Protein AF-A0A835NMF2-F1 (afdb_monomer)

pLDDT: mean 78.18, std 17.93, range [26.67, 98.25]

Nearest PDB structures (foldseek):
  6bwc-assembly1_C  TM=9.063E-01  e=1.533E-04  Bacillus thuringiensis HD-771
  6bwc-assembly1_B  TM=8.934E-01  e=3.095E-04  Bacillus thuringiensis HD-771
  6bwc-assembly1_F  TM=9.283E-01  e=4.540E-04  Bacillus thuringiensis HD-771
  6bwc-assembly1_A  TM=9.061E-01  e=4.839E-04  Bacillus thuringiensis HD-771
  6bwc-assembly1_D  TM=8.728E-01  e=6.660E-04  Bacillus thuringiensis HD-771

InterPro domains:
  IPR002225 3-beta hydroxysteroid dehydrogenase/isomerase [PF01073] (2-85)
  IPR002225 3-beta hydroxysteroid dehydrogenase/isomerase [PF01073] (94-140)
  IPR036291 NAD(P)-binding domain superfamily [SSF51735] (3-176)
  IPR050425 NAD(P)-dependent dehydratase-like [PTHR10366] (3-86)

Radius of gyration: 18.44 Å; Cα contacts (8 Å, |Δi|>4): 191; chains: 1; bounding box: 40×39×51 Å

Mean predicted aligned error: 8.81 Å

Sequence (193 aa):
MSTDIRDYSAILAACEGADCVFHVASYGMSGTEQLHKKEIETVNINGTRFILNACKQQDIPRLVYTSSVNVVFGGLPIEDGDEESLPYFPIDKKIIERRLLSFKFADPTVKMNWIHVENFVQAHILAAEALTPEKNYIAVMNISVTHTFKIDKAKAQLGYRPLKYDFADSVDHYMKSRPQPSNYQLFLNLKWT

Secondary structure (DSSP, 8-state):
----TT-HHHHHHHHTT-S-EEE-----SSSGGGG-HHHHIIIIIIIHHHHHHHHHHTT---EEEB--GGGT--SS---S--TTTSPPPP--HHHHHH------SS-TT-------HHHHHHHHHHHHHHTSGGGT------B--SS-S-HHHHHHHH---PPP--HHHHHHHHHHHSPPPSS----------

Structure (mmCIF, N/CA/C/O backbone):
data_AF-A0A835NMF2-F1
#
_entry.id   AF-A0A835NMF2-F1
#
loop_
_atom_site.group_PDB
_atom_site.id
_atom_site.type_symbol
_atom_site.label_atom_id
_atom_site.label_alt_id
_atom_site.label_comp_id
_atom_site.label_asym_id
_atom_site.label_entity_id
_atom_site.label_seq_id
_atom_site.pdbx_PDB_ins_code
_atom_site.Cartn_x
_atom_site.Cartn_y
_atom_site.Cartn_z
_atom_site.occupancy
_atom_site.B_iso_or_equiv
_atom_site.auth_seq_id
_atom_site.auth_comp_id
_atom_site.auth_asym_id
_atom_site.auth_atom_id
_atom_site.pdbx_PDB_model_num
ATOM 1 N N . MET A 1 1 ? -18.981 5.776 -6.859 1.00 55.38 1 MET A N 1
ATOM 2 C CA . MET A 1 1 ? -18.678 7.214 -6.686 1.00 55.38 1 MET A CA 1
ATOM 3 C C . MET A 1 1 ? -17.174 7.376 -6.838 1.00 55.38 1 MET A C 1
ATOM 5 O O . MET A 1 1 ? -16.464 6.498 -6.370 1.00 55.38 1 MET A O 1
ATOM 9 N N . SER A 1 2 ? -16.695 8.405 -7.536 1.00 77.25 2 SER A N 1
ATOM 10 C CA . SER A 1 2 ? -15.260 8.703 -7.646 1.00 77.25 2 SER A CA 1
ATOM 11 C C . SER A 1 2 ? -14.965 9.913 -6.769 1.00 77.25 2 SER A C 1
ATOM 13 O O . SER A 1 2 ? -15.616 10.939 -6.946 1.00 77.25 2 SER A O 1
ATOM 15 N N . THR A 1 3 ? -14.009 9.789 -5.851 1.00 87.38 3 THR A N 1
ATOM 16 C CA . THR A 1 3 ? -13.661 10.821 -4.863 1.00 87.38 3 THR A CA 1
ATOM 17 C C . THR A 1 3 ? -12.180 11.170 -4.974 1.00 87.38 3 THR A C 1
ATOM 19 O O . THR A 1 3 ? -11.353 10.287 -5.197 1.00 87.38 3 THR A O 1
ATOM 22 N N . ASP A 1 4 ? -11.838 12.449 -4.818 1.00 94.38 4 ASP A N 1
ATOM 23 C CA . ASP A 1 4 ? -10.451 12.915 -4.758 1.00 94.38 4 ASP A CA 1
ATOM 24 C C . ASP A 1 4 ? -9.956 12.898 -3.307 1.00 94.38 4 ASP A C 1
ATOM 26 O O . ASP A 1 4 ? -10.585 13.473 -2.422 1.00 94.38 4 ASP A O 1
ATOM 30 N N . ILE A 1 5 ? -8.800 12.283 -3.058 1.00 96.06 5 ILE A N 1
ATOM 31 C CA . ILE A 1 5 ? -8.202 12.215 -1.718 1.00 96.06 5 ILE A CA 1
ATOM 32 C C . ILE A 1 5 ? -7.792 13.585 -1.159 1.00 96.06 5 ILE A C 1
ATOM 34 O O . ILE A 1 5 ? -7.511 13.723 0.028 1.00 96.06 5 ILE A O 1
ATOM 38 N N . ARG A 1 6 ? -7.758 14.617 -2.004 1.00 96.12 6 ARG A N 1
ATOM 39 C CA . ARG A 1 6 ? -7.482 16.004 -1.616 1.00 96.12 6 ARG A CA 1
ATOM 40 C C . ARG A 1 6 ? -8.722 16.738 -1.095 1.00 96.12 6 ARG A C 1
ATOM 42 O O . ARG A 1 6 ? -8.588 17.876 -0.652 1.00 96.12 6 ARG A O 1
ATOM 49 N N . ASP A 1 7 ? -9.896 16.113 -1.126 1.00 97.31 7 ASP A N 1
ATOM 50 C CA . ASP A 1 7 ? -11.130 16.641 -0.546 1.00 97.31 7 ASP A CA 1
ATOM 51 C C . ASP A 1 7 ? -11.423 15.951 0.793 1.00 97.31 7 ASP A C 1
ATOM 53 O O . ASP A 1 7 ? -11.900 14.817 0.847 1.00 97.31 7 ASP A O 1
ATOM 57 N N . TYR A 1 8 ? -11.143 16.649 1.896 1.00 97.19 8 TYR A N 1
ATOM 58 C CA . TYR A 1 8 ? -11.338 16.093 3.235 1.00 97.19 8 TYR A CA 1
ATOM 59 C C . TYR A 1 8 ? -12.804 15.765 3.547 1.00 97.19 8 TYR A C 1
ATOM 61 O O . TYR A 1 8 ? -13.075 14.758 4.197 1.00 97.19 8 TYR A O 1
ATOM 69 N N . SER A 1 9 ? -13.753 16.575 3.071 1.00 96.88 9 SER A N 1
ATOM 70 C CA . SER A 1 9 ? -15.181 16.344 3.313 1.00 96.88 9 SER A CA 1
ATOM 71 C C . SER A 1 9 ? -15.647 15.074 2.611 1.00 96.88 9 SER A C 1
ATOM 73 O O . SER A 1 9 ? -16.372 14.267 3.191 1.00 96.88 9 SER A O 1
ATOM 75 N N . ALA A 1 10 ? -15.186 14.866 1.378 1.00 96.06 10 ALA A N 1
ATOM 76 C CA . ALA A 1 10 ? -15.496 13.657 0.633 1.00 96.06 10 ALA A CA 1
ATOM 77 C C . ALA A 1 10 ? -14.808 12.414 1.228 1.00 96.06 10 ALA A C 1
ATOM 79 O O . ALA A 1 10 ? -15.397 11.334 1.215 1.00 96.06 10 ALA A O 1
ATOM 80 N N . ILE A 1 11 ? -13.606 12.561 1.800 1.00 96.75 11 ILE A N 1
ATOM 81 C CA . ILE A 1 11 ? -12.943 11.491 2.559 1.00 96.75 11 ILE A CA 1
ATOM 82 C C . ILE A 1 11 ? -13.717 11.131 3.828 1.00 96.75 11 ILE A C 1
ATOM 84 O O . ILE A 1 11 ? -13.953 9.951 4.062 1.00 96.75 11 ILE A O 1
ATOM 88 N N . LEU A 1 12 ? -14.171 12.112 4.612 1.00 96.94 12 LEU A N 1
ATOM 89 C CA . LEU A 1 12 ? -14.998 11.842 5.792 1.00 96.94 12 LEU A CA 1
ATOM 90 C C . LEU A 1 12 ? -16.277 11.082 5.425 1.00 96.94 12 LEU A C 1
ATOM 92 O O . LEU A 1 12 ? -16.609 10.104 6.087 1.00 96.94 12 LEU A O 1
ATOM 96 N N . ALA A 1 13 ? -16.961 11.490 4.355 1.00 96.12 13 ALA A N 1
ATOM 97 C CA . ALA A 1 13 ? -18.147 10.784 3.877 1.00 96.12 13 ALA A CA 1
ATOM 98 C C . ALA A 1 13 ? -17.825 9.354 3.405 1.00 96.12 13 ALA A C 1
ATOM 100 O O . ALA A 1 13 ? -18.592 8.432 3.655 1.00 96.12 13 ALA A O 1
ATOM 101 N N . ALA A 1 14 ? -16.680 9.147 2.746 1.00 95.12 14 ALA A N 1
ATOM 102 C CA . ALA A 1 14 ? -16.259 7.822 2.289 1.00 95.12 14 ALA A CA 1
ATOM 103 C C . ALA A 1 14 ? -15.836 6.882 3.434 1.00 95.12 14 ALA A C 1
ATOM 105 O O . ALA A 1 14 ? -15.902 5.666 3.271 1.00 95.12 14 ALA A O 1
ATOM 106 N N . CYS A 1 15 ? -15.385 7.433 4.562 1.00 96.44 15 CYS A N 1
ATOM 107 C CA . CYS A 1 15 ? -14.958 6.679 5.740 1.00 96.44 15 CYS A CA 1
ATOM 108 C C . CYS A 1 15 ? -16.099 6.385 6.732 1.00 96.44 15 CYS A C 1
ATOM 110 O O . CYS A 1 15 ? -15.911 5.579 7.642 1.00 96.44 15 CYS A O 1
ATOM 112 N N . GLU A 1 16 ? -17.274 7.000 6.566 1.00 95.69 16 GLU A N 1
ATOM 113 C CA . GLU A 1 16 ? -18.381 6.883 7.516 1.00 95.69 16 GLU A CA 1
ATOM 114 C C . GLU A 1 16 ? -18.796 5.419 7.749 1.00 95.69 16 GLU A C 1
ATOM 116 O O . GLU A 1 16 ? -19.125 4.683 6.819 1.00 95.69 16 GLU A O 1
ATOM 121 N N . GLY A 1 17 ? -18.776 4.996 9.018 1.00 96.50 17 GLY A N 1
ATOM 122 C CA . GLY A 1 17 ? -19.151 3.642 9.435 1.00 96.50 17 GLY A CA 1
ATOM 123 C C . GLY A 1 17 ? -18.123 2.550 9.118 1.00 96.50 17 GLY A C 1
ATOM 124 O O . GLY A 1 17 ? -18.401 1.380 9.378 1.00 96.50 17 GLY A O 1
ATOM 125 N N . ALA A 1 18 ? -16.953 2.896 8.573 1.00 97.06 18 ALA A N 1
ATOM 126 C CA . ALA A 1 18 ? -15.906 1.923 8.292 1.00 97.06 18 ALA A CA 1
ATOM 127 C C . ALA A 1 18 ? -15.224 1.428 9.580 1.00 97.06 18 ALA A C 1
ATOM 129 O O . ALA A 1 18 ? -14.934 2.188 10.499 1.00 97.06 18 ALA A O 1
ATOM 130 N N . ASP A 1 19 ? -14.901 0.139 9.616 1.00 96.00 19 ASP A N 1
ATOM 131 C CA . ASP A 1 19 ? -14.147 -0.527 10.684 1.00 96.00 19 ASP A CA 1
ATOM 132 C C . ASP A 1 19 ? -12.662 -0.738 10.319 1.00 96.00 19 ASP A C 1
ATOM 134 O O . ASP A 1 19 ? -11.840 -1.112 11.165 1.00 96.00 19 ASP A O 1
ATOM 138 N N . CYS A 1 20 ? -12.321 -0.535 9.045 1.00 95.94 20 CYS A N 1
ATOM 139 C CA . CYS A 1 20 ? -10.977 -0.572 8.491 1.00 95.94 20 CYS A CA 1
ATOM 140 C C . CYS A 1 20 ? -10.901 0.262 7.208 1.00 95.94 20 CYS A C 1
ATOM 142 O O . CYS A 1 20 ? -11.782 0.181 6.354 1.00 95.94 20 CYS A O 1
ATOM 144 N N . VAL A 1 21 ? -9.809 1.005 7.025 1.00 96.25 21 VAL A N 1
ATOM 145 C CA . VAL A 1 21 ? -9.517 1.729 5.779 1.00 96.25 21 VAL A CA 1
ATOM 146 C C . VAL A 1 21 ? -8.320 1.098 5.073 1.00 96.25 21 VAL A C 1
ATOM 148 O O . VAL A 1 21 ? -7.287 0.848 5.689 1.00 96.25 21 VAL A O 1
ATOM 151 N N . PHE A 1 22 ? -8.441 0.873 3.763 1.00 94.81 22 PHE A N 1
ATOM 152 C CA . PHE A 1 22 ? -7.338 0.468 2.889 1.00 94.81 22 PHE A CA 1
ATOM 153 C C . PHE A 1 22 ? -6.884 1.675 2.066 1.00 94.81 22 PHE A C 1
ATOM 155 O O . PHE A 1 22 ? -7.545 2.075 1.108 1.00 94.81 22 PHE A O 1
ATOM 162 N N . HIS A 1 23 ? -5.761 2.280 2.444 1.00 94.62 23 HIS A N 1
ATOM 163 C CA . HIS A 1 23 ? -5.214 3.457 1.776 1.00 94.62 23 HIS A CA 1
ATOM 164 C C . HIS A 1 23 ? -4.171 3.060 0.728 1.00 94.62 23 HIS A C 1
ATOM 166 O O . HIS A 1 23 ? -2.994 2.875 1.038 1.00 94.62 23 HIS A O 1
ATOM 172 N N . VAL A 1 24 ? -4.639 2.929 -0.517 1.00 92.62 24 VAL A N 1
ATOM 173 C CA . VAL A 1 24 ? -3.840 2.541 -1.699 1.00 92.62 24 VAL A CA 1
ATOM 174 C C . VAL A 1 24 ? -3.618 3.730 -2.655 1.00 92.62 24 VAL A C 1
ATOM 176 O O . VAL A 1 24 ? -2.853 3.646 -3.617 1.00 92.62 24 VAL A O 1
ATOM 179 N N . ALA A 1 25 ? -4.296 4.859 -2.420 1.00 92.75 25 ALA A N 1
ATOM 180 C CA . ALA A 1 25 ? -4.255 6.008 -3.318 1.00 92.75 25 ALA A CA 1
ATOM 181 C C . ALA A 1 25 ? -2.877 6.688 -3.295 1.00 92.75 25 ALA A C 1
ATOM 183 O O . ALA A 1 25 ? -2.361 7.053 -2.240 1.00 92.75 25 ALA A O 1
ATOM 184 N N . SER A 1 26 ? -2.294 6.887 -4.478 1.00 91.62 26 SER A N 1
ATOM 185 C CA . SER A 1 26 ? -0.991 7.530 -4.648 1.00 91.62 26 SER A CA 1
ATOM 186 C C . SER A 1 26 ? -0.861 8.190 -6.022 1.00 91.62 26 SER A C 1
ATOM 188 O O . SER A 1 26 ? -1.617 7.900 -6.950 1.00 91.62 26 SER A O 1
ATOM 190 N N . TYR A 1 27 ? 0.110 9.089 -6.155 1.00 91.31 27 TYR A N 1
ATOM 191 C CA . TYR A 1 27 ? 0.451 9.775 -7.396 1.00 91.31 27 TYR A CA 1
ATOM 192 C C . TYR A 1 27 ? 1.969 9.865 -7.592 1.00 91.31 27 TYR A C 1
ATOM 194 O O . TYR A 1 27 ? 2.728 9.901 -6.623 1.00 91.31 27 TYR A O 1
ATOM 202 N N . GLY A 1 28 ? 2.408 9.920 -8.853 1.00 86.00 28 GLY A N 1
ATOM 203 C CA . GLY A 1 28 ? 3.810 10.156 -9.214 1.00 86.00 28 GLY A CA 1
ATOM 204 C C . GLY A 1 28 ? 4.760 9.008 -8.881 1.00 86.00 28 GLY A C 1
ATOM 205 O O . GLY A 1 28 ? 5.925 9.245 -8.588 1.00 86.00 28 GLY A O 1
ATOM 206 N N . MET A 1 29 ? 4.276 7.763 -8.915 1.00 77.88 29 MET A N 1
ATOM 207 C CA . MET A 1 29 ? 5.086 6.576 -8.612 1.00 77.88 29 MET A CA 1
ATOM 208 C C . MET A 1 29 ? 6.019 6.151 -9.754 1.00 77.88 29 MET A C 1
ATOM 210 O O . MET A 1 29 ? 7.002 5.454 -9.512 1.00 77.88 29 MET A O 1
ATOM 214 N N . SER A 1 30 ? 5.707 6.543 -10.992 1.00 74.69 30 SER A N 1
ATOM 215 C CA . SER A 1 30 ? 6.482 6.210 -12.191 1.00 74.69 30 SER A CA 1
ATOM 216 C C . SER A 1 30 ? 6.252 7.233 -13.306 1.00 74.69 30 SER A C 1
ATOM 218 O O . SER A 1 30 ? 5.417 8.123 -13.150 1.00 74.69 30 SER A O 1
ATOM 220 N N . GLY A 1 31 ? 7.003 7.130 -14.408 1.00 74.94 31 GLY A N 1
ATOM 221 C CA . GLY A 1 31 ? 6.821 8.004 -15.570 1.00 74.94 31 GLY A CA 1
ATOM 222 C C . GLY A 1 31 ? 7.153 9.477 -15.306 1.00 74.94 31 GLY A C 1
ATOM 223 O O . GLY A 1 31 ? 7.916 9.803 -14.392 1.00 74.94 31 GLY A O 1
ATOM 224 N N . THR A 1 32 ? 6.591 10.359 -16.135 1.00 77.06 32 THR A N 1
ATOM 225 C CA . THR A 1 32 ? 6.772 11.821 -16.067 1.00 77.06 32 THR A CA 1
ATOM 226 C C . THR A 1 32 ? 6.121 12.446 -14.838 1.00 77.06 32 THR A C 1
ATOM 228 O O . THR A 1 32 ? 6.571 13.481 -14.357 1.00 77.06 32 THR A O 1
ATOM 231 N N . GLU A 1 33 ? 5.112 11.789 -14.275 1.00 83.25 33 GLU A N 1
ATOM 232 C CA . GLU A 1 33 ? 4.375 12.201 -13.084 1.00 83.25 33 GLU A CA 1
ATOM 233 C C . GLU A 1 33 ? 5.283 12.283 -11.848 1.00 83.25 33 GLU A C 1
ATOM 235 O O . GLU A 1 33 ? 5.004 13.055 -10.934 1.00 83.25 33 GLU A O 1
ATOM 240 N N . GLN A 1 34 ? 6.416 11.567 -11.835 1.00 77.94 34 GLN A N 1
ATOM 241 C CA . GLN A 1 34 ? 7.461 11.698 -10.806 1.00 77.94 34 GLN A CA 1
ATOM 242 C C . GLN A 1 34 ? 8.048 13.118 -10.711 1.00 77.94 34 GLN A C 1
ATOM 244 O O . GLN A 1 34 ? 8.624 13.491 -9.688 1.00 77.94 34 GLN A O 1
ATOM 249 N N . LEU A 1 35 ? 7.918 13.924 -11.769 1.00 81.12 35 LEU A N 1
ATOM 250 C CA . LEU A 1 35 ? 8.419 15.298 -11.818 1.00 81.12 35 LEU A CA 1
ATOM 251 C C . LEU A 1 35 ? 7.438 16.303 -11.189 1.00 81.12 35 LEU A C 1
ATOM 253 O O . LEU A 1 35 ? 7.822 17.430 -10.868 1.00 81.12 35 LEU A O 1
ATOM 257 N N . HIS A 1 36 ? 6.185 15.903 -10.967 1.00 87.44 36 HIS A N 1
ATOM 258 C CA . HIS A 1 36 ? 5.105 16.755 -10.470 1.00 87.44 36 HIS A CA 1
ATOM 259 C C . HIS A 1 36 ? 5.089 16.791 -8.936 1.00 87.44 36 HIS A C 1
ATOM 261 O O . HIS A 1 36 ? 4.206 16.252 -8.268 1.00 87.44 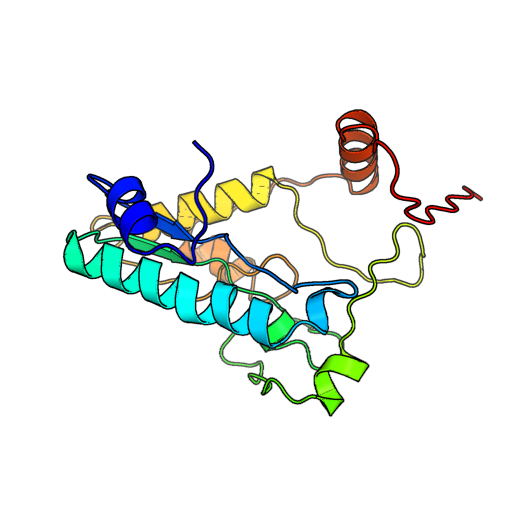36 HIS A O 1
ATOM 267 N N . LYS A 1 37 ? 6.115 17.422 -8.354 1.00 84.44 37 LYS A N 1
ATOM 268 C CA . LYS A 1 37 ? 6.333 17.450 -6.896 1.00 84.44 37 LYS A CA 1
ATOM 269 C C . LYS A 1 37 ? 5.128 17.948 -6.106 1.00 84.44 37 LYS A C 1
ATOM 271 O O . LYS A 1 37 ? 4.785 17.362 -5.087 1.00 84.44 37 LYS A O 1
ATOM 276 N N . LYS A 1 38 ? 4.493 19.021 -6.575 1.00 90.69 38 LYS A N 1
ATOM 277 C CA . LYS A 1 38 ? 3.362 19.633 -5.875 1.00 90.69 38 LYS A CA 1
ATOM 278 C C . LYS A 1 38 ? 2.184 18.664 -5.812 1.00 90.69 38 LYS A C 1
ATOM 280 O O . LYS A 1 38 ? 1.583 18.490 -4.758 1.00 90.69 38 LYS A O 1
ATOM 285 N N . GLU A 1 39 ? 1.882 18.005 -6.920 1.00 92.06 39 GLU A N 1
ATOM 286 C CA . GLU A 1 39 ? 0.821 17.014 -7.026 1.00 92.06 39 GLU A CA 1
ATOM 287 C C . GLU A 1 39 ? 1.125 15.812 -6.126 1.00 92.06 39 GLU A C 1
ATOM 289 O O . GLU A 1 39 ? 0.269 15.435 -5.328 1.00 92.06 39 GLU A O 1
ATOM 294 N N . ILE A 1 40 ? 2.359 15.294 -6.163 1.00 89.62 40 ILE A N 1
ATOM 295 C CA . ILE A 1 40 ? 2.837 14.227 -5.268 1.00 89.62 40 ILE A CA 1
ATOM 296 C C . ILE A 1 40 ? 2.624 14.608 -3.800 1.00 89.62 40 ILE A C 1
ATOM 298 O O . ILE A 1 40 ? 2.050 13.830 -3.046 1.00 89.62 40 ILE A O 1
ATOM 302 N N . GLU A 1 41 ? 3.040 15.804 -3.383 1.00 90.88 41 GLU A N 1
ATOM 303 C CA . GLU A 1 41 ? 2.859 16.269 -2.004 1.00 90.88 41 GLU A CA 1
ATOM 304 C C . GLU A 1 41 ? 1.372 16.411 -1.650 1.00 90.88 41 GLU A C 1
ATOM 306 O O . GLU A 1 41 ? 0.931 15.970 -0.586 1.00 90.88 41 GLU A O 1
ATOM 311 N N . THR A 1 42 ? 0.562 16.977 -2.548 1.00 96.12 42 THR A N 1
ATOM 312 C CA . THR A 1 42 ? -0.874 17.156 -2.289 1.00 96.12 42 THR A CA 1
ATOM 313 C C . THR A 1 42 ? -1.624 15.830 -2.176 1.00 96.12 42 THR A C 1
ATOM 315 O O . THR A 1 42 ? -2.497 15.706 -1.323 1.00 96.12 42 THR A O 1
ATOM 318 N N . VAL A 1 43 ? -1.278 14.825 -2.979 1.00 95.19 43 VAL A N 1
ATOM 319 C CA . VAL A 1 43 ? -1.943 13.518 -2.961 1.00 95.19 43 VAL A CA 1
ATOM 320 C C . VAL A 1 43 ? -1.365 12.639 -1.852 1.00 95.19 43 VAL A C 1
ATOM 322 O O . VAL A 1 43 ? -2.094 12.195 -0.969 1.00 95.19 43 VAL A O 1
ATOM 325 N N . ASN A 1 44 ? -0.050 12.426 -1.848 1.00 93.44 44 ASN A N 1
ATOM 326 C CA . ASN A 1 44 ? 0.577 11.395 -1.021 1.00 93.44 44 ASN A CA 1
ATOM 327 C C . ASN A 1 44 ? 0.856 11.869 0.410 1.00 93.44 44 ASN A C 1
ATOM 329 O O . ASN A 1 44 ? 0.892 11.041 1.315 1.00 93.44 44 ASN A O 1
ATOM 333 N N . ILE A 1 45 ? 1.054 13.173 0.647 1.00 91.62 45 ILE A N 1
ATOM 334 C CA . ILE A 1 45 ? 1.282 13.709 2.001 1.00 91.62 45 ILE A CA 1
ATOM 335 C C . ILE A 1 45 ? -0.023 14.263 2.564 1.00 91.62 45 ILE A C 1
ATOM 337 O O . ILE A 1 45 ? -0.503 13.799 3.600 1.00 91.62 45 ILE A O 1
ATOM 341 N N . ASN A 1 46 ? -0.622 15.244 1.883 1.00 96.06 46 ASN A N 1
ATOM 342 C CA . ASN A 1 46 ? -1.834 15.885 2.394 1.00 96.06 46 ASN A CA 1
ATOM 343 C C . ASN A 1 46 ? -3.038 14.940 2.354 1.00 96.06 46 ASN A C 1
ATOM 345 O O . ASN A 1 46 ? -3.748 14.856 3.353 1.00 96.06 46 ASN A O 1
ATOM 349 N N . GLY A 1 47 ? -3.221 14.187 1.268 1.00 96.88 47 GLY A N 1
ATOM 350 C CA . GLY A 1 47 ? -4.278 13.179 1.178 1.00 96.88 47 GLY A CA 1
ATOM 351 C C . GLY A 1 47 ? -4.142 12.069 2.227 1.00 96.88 47 GLY A C 1
ATOM 352 O O . GLY A 1 47 ? -5.103 11.749 2.920 1.00 96.88 47 GLY A O 1
ATOM 353 N N . THR A 1 48 ? -2.933 11.548 2.455 1.00 95.81 48 THR A N 1
ATOM 354 C CA . THR A 1 48 ? -2.694 10.570 3.537 1.00 95.81 48 THR A CA 1
ATOM 355 C C . THR A 1 48 ? -3.003 11.153 4.917 1.00 95.81 48 THR A C 1
ATOM 357 O O . THR A 1 48 ? -3.619 10.492 5.751 1.00 95.81 48 THR A O 1
ATOM 360 N N . ARG A 1 49 ? -2.633 12.415 5.168 1.00 97.50 49 ARG A N 1
ATOM 361 C CA . ARG A 1 49 ? -2.998 13.115 6.409 1.00 97.50 49 ARG A CA 1
ATOM 362 C C . ARG A 1 49 ? -4.516 13.226 6.580 1.00 97.50 49 ARG A C 1
ATOM 364 O O . ARG A 1 49 ? -4.997 13.085 7.700 1.00 97.50 49 ARG A O 1
ATOM 371 N N . PHE A 1 50 ? -5.264 13.452 5.504 1.00 98.25 50 PHE A N 1
ATOM 372 C CA . PHE A 1 50 ? -6.727 13.458 5.533 1.00 98.25 50 PHE A CA 1
ATOM 373 C C . PHE A 1 50 ? -7.310 12.095 5.899 1.00 98.25 50 PHE A C 1
ATOM 375 O O . PHE A 1 50 ? -8.160 12.042 6.782 1.00 98.25 50 PHE A O 1
ATOM 382 N N . ILE A 1 51 ? -6.795 10.999 5.339 1.00 97.75 51 ILE A N 1
ATOM 383 C CA . ILE A 1 51 ? -7.193 9.641 5.745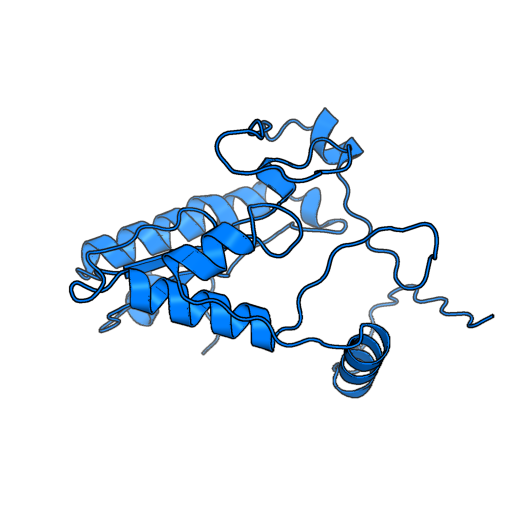 1.00 97.75 51 ILE A CA 1
ATOM 384 C C . ILE A 1 51 ? -6.932 9.405 7.237 1.00 97.75 51 ILE A C 1
ATOM 386 O O . ILE A 1 51 ? -7.818 8.950 7.955 1.00 97.75 51 ILE A O 1
ATOM 390 N N . LEU A 1 52 ? -5.738 9.758 7.726 1.00 97.31 52 LEU A N 1
ATOM 391 C CA . LEU A 1 52 ? -5.381 9.598 9.139 1.00 97.31 52 LEU A CA 1
ATOM 392 C C . LEU A 1 52 ? -6.302 10.404 10.063 1.00 97.31 52 LEU A C 1
ATOM 394 O O . LEU A 1 52 ? -6.715 9.910 11.110 1.00 97.31 52 LEU A O 1
ATOM 398 N N . ASN A 1 53 ? -6.621 11.641 9.682 1.00 98.06 53 ASN A N 1
ATOM 399 C CA . ASN A 1 53 ? -7.527 12.490 10.447 1.00 98.06 53 ASN A CA 1
ATOM 400 C C . ASN A 1 53 ? -8.957 11.946 10.436 1.00 98.06 53 ASN A C 1
ATOM 402 O O . ASN A 1 53 ? -9.583 11.929 11.489 1.00 98.06 53 ASN A O 1
ATOM 406 N N . ALA A 1 54 ? -9.444 11.451 9.296 1.00 97.69 54 ALA A N 1
ATOM 407 C CA . ALA A 1 54 ? -10.763 10.834 9.197 1.00 97.69 54 ALA A CA 1
ATOM 408 C C . ALA A 1 54 ? -10.860 9.575 10.067 1.00 97.69 54 ALA A C 1
ATOM 410 O O . ALA A 1 54 ? -11.797 9.458 10.852 1.00 97.69 54 ALA A O 1
ATOM 411 N N . CYS A 1 55 ? -9.844 8.703 10.023 1.00 97.31 55 CYS A N 1
ATOM 412 C CA . CYS A 1 55 ? -9.785 7.519 10.884 1.00 97.31 55 CYS A CA 1
ATOM 413 C C . CYS A 1 55 ? -9.852 7.898 12.366 1.00 97.31 55 CYS A C 1
ATOM 415 O O . CYS A 1 55 ? -10.616 7.306 13.117 1.00 97.31 55 CYS A O 1
ATOM 417 N N . LYS A 1 56 ? -9.102 8.926 12.785 1.00 97.25 56 LYS A N 1
ATOM 418 C CA . LYS A 1 56 ? -9.149 9.428 14.166 1.00 97.25 56 LYS A CA 1
ATOM 419 C C . LYS A 1 56 ? -10.492 10.059 14.529 1.00 97.25 56 LYS A C 1
ATOM 421 O O . LYS A 1 56 ? -10.955 9.876 15.641 1.00 97.25 56 LYS A O 1
ATOM 426 N N . GLN A 1 57 ? -11.082 10.841 13.627 1.00 97.75 57 GLN A N 1
ATOM 427 C CA . GLN A 1 57 ? -12.325 11.571 13.881 1.00 97.75 57 GLN A CA 1
ATOM 428 C C . GLN A 1 57 ? -13.542 10.641 13.977 1.00 97.75 57 GLN A C 1
ATOM 430 O O . GLN A 1 57 ? -14.505 10.982 14.655 1.00 97.75 57 GLN A O 1
ATOM 435 N N . GLN A 1 58 ? -13.512 9.505 13.282 1.00 97.81 58 GLN A N 1
ATOM 436 C CA . GLN A 1 58 ? -14.606 8.532 13.225 1.00 97.81 58 GLN A CA 1
ATOM 437 C C . GLN A 1 58 ? -14.306 7.252 14.019 1.00 97.81 58 GLN A C 1
ATOM 439 O O . GLN A 1 58 ? -14.988 6.251 13.831 1.00 97.81 58 GLN A O 1
ATOM 444 N N . ASP A 1 59 ? -13.281 7.279 14.879 1.00 96.88 59 ASP A N 1
ATOM 445 C CA . ASP A 1 59 ? -12.859 6.148 15.716 1.00 96.88 59 ASP A CA 1
ATOM 446 C C . ASP A 1 59 ? -12.625 4.843 14.928 1.00 96.88 59 ASP A C 1
ATOM 448 O O . ASP A 1 59 ? -12.879 3.741 15.415 1.00 96.88 59 ASP A O 1
ATOM 452 N N . ILE A 1 60 ? -12.105 4.955 13.700 1.00 96.81 60 ILE A N 1
ATOM 453 C CA . ILE A 1 60 ? -11.780 3.808 12.848 1.00 96.81 60 ILE A CA 1
ATOM 454 C C . ILE A 1 60 ? -10.508 3.147 13.393 1.00 96.81 60 ILE A C 1
ATOM 456 O O . ILE A 1 60 ? -9.430 3.752 13.347 1.00 96.81 60 ILE A O 1
ATOM 460 N N . PRO A 1 61 ? -10.581 1.894 13.872 1.00 93.38 61 PRO A N 1
ATOM 461 C CA . PRO A 1 61 ? -9.494 1.296 14.641 1.00 93.38 61 PRO A CA 1
ATOM 462 C C . PRO A 1 61 ? -8.342 0.773 13.776 1.00 93.38 61 PRO A C 1
ATOM 464 O O . PRO A 1 61 ? -7.272 0.466 14.301 1.00 93.38 61 PRO A O 1
ATOM 467 N N . ARG A 1 62 ? -8.546 0.620 12.459 1.00 93.56 62 ARG A N 1
ATOM 468 C CA . ARG A 1 62 ? -7.610 -0.082 11.572 1.00 93.56 62 ARG A CA 1
ATOM 469 C C . ARG A 1 62 ? -7.372 0.680 10.275 1.00 93.56 62 ARG A C 1
ATOM 471 O O . ARG A 1 62 ? -8.307 1.058 9.573 1.00 93.56 62 ARG A O 1
ATOM 478 N N . LEU A 1 63 ? -6.099 0.847 9.934 1.00 93.56 63 LEU A N 1
ATOM 479 C CA . LEU A 1 63 ? -5.650 1.426 8.674 1.00 93.56 63 LEU A CA 1
ATOM 480 C C . LEU A 1 63 ? -4.578 0.524 8.067 1.00 93.56 63 LEU A C 1
ATOM 482 O O . LEU A 1 63 ? -3.517 0.328 8.656 1.00 93.56 63 LEU A O 1
ATOM 486 N N . VAL A 1 64 ? -4.843 0.028 6.864 1.00 92.56 64 VAL A N 1
ATOM 487 C CA . VAL A 1 64 ? -3.855 -0.645 6.025 1.00 92.56 64 VAL A CA 1
ATOM 488 C C . VAL A 1 64 ? -3.343 0.364 5.006 1.00 92.56 64 VAL A C 1
ATOM 490 O O . VAL A 1 64 ? -4.080 0.784 4.117 1.00 92.56 64 VAL A O 1
ATOM 493 N N . TYR A 1 65 ? -2.085 0.772 5.149 1.00 90.31 65 TYR A N 1
ATOM 494 C CA . TYR A 1 65 ? -1.424 1.714 4.247 1.00 90.31 65 TYR A CA 1
ATOM 495 C C . TYR A 1 65 ? -0.492 0.983 3.277 1.00 90.31 65 TYR A C 1
ATOM 497 O O . TYR A 1 65 ? 0.383 0.224 3.701 1.00 90.31 65 TYR A O 1
ATOM 505 N N . THR A 1 66 ? -0.648 1.242 1.979 1.00 86.81 66 THR A N 1
ATOM 506 C CA . THR A 1 66 ? 0.258 0.723 0.951 1.00 86.81 66 THR A CA 1
ATOM 507 C C . THR A 1 66 ? 1.441 1.673 0.776 1.00 86.81 66 THR A C 1
ATOM 509 O O . THR A 1 66 ? 1.297 2.781 0.260 1.00 86.81 66 THR A O 1
ATOM 512 N N . SER A 1 67 ? 2.631 1.234 1.184 1.00 81.50 67 SER A N 1
ATOM 513 C CA . SER A 1 67 ? 3.871 1.981 0.967 1.00 81.50 67 SER A CA 1
ATOM 514 C C . SER A 1 67 ? 4.513 1.623 -0.383 1.00 81.50 67 SER A C 1
ATOM 516 O O . SER A 1 67 ? 3.935 0.923 -1.217 1.00 81.50 67 SER A O 1
ATOM 518 N N . SER A 1 68 ? 5.714 2.143 -0.646 1.00 78.81 68 SER A N 1
ATOM 519 C CA . SER A 1 68 ? 6.439 1.882 -1.889 1.00 78.81 68 SER A CA 1
ATOM 520 C C . SER A 1 68 ? 7.904 1.576 -1.636 1.00 78.81 68 SER A C 1
ATOM 522 O O . SER A 1 68 ? 8.549 2.224 -0.813 1.00 78.81 68 SER A O 1
ATOM 524 N N . VAL A 1 69 ? 8.460 0.676 -2.450 1.00 77.38 69 VAL A N 1
ATOM 525 C CA . VAL A 1 69 ? 9.900 0.393 -2.517 1.00 77.38 69 VAL A CA 1
ATOM 526 C C . VAL A 1 69 ? 10.745 1.651 -2.776 1.00 77.38 69 VAL A C 1
ATOM 528 O O . VAL A 1 69 ? 11.901 1.710 -2.363 1.00 77.38 69 VAL A O 1
ATOM 531 N N . ASN A 1 70 ? 10.168 2.706 -3.366 1.00 76.56 70 ASN A N 1
ATOM 532 C CA . ASN A 1 70 ? 10.858 3.969 -3.654 1.00 76.56 70 ASN A CA 1
ATOM 533 C C . ASN A 1 70 ? 11.437 4.662 -2.411 1.00 76.56 70 ASN A C 1
ATOM 535 O O . ASN A 1 70 ? 12.357 5.473 -2.548 1.00 76.56 70 ASN A O 1
ATOM 539 N N . VAL A 1 71 ? 10.933 4.348 -1.211 1.00 76.69 71 VAL A N 1
ATOM 540 C CA . VAL A 1 71 ? 11.441 4.919 0.047 1.00 76.69 71 VAL A CA 1
ATOM 541 C C . VAL A 1 71 ? 12.833 4.388 0.412 1.00 76.69 71 VAL A C 1
ATOM 543 O O . VAL A 1 71 ? 13.627 5.122 0.997 1.00 76.69 71 VAL A O 1
ATOM 546 N N . VAL A 1 72 ? 13.165 3.164 -0.015 1.00 78.25 72 VAL A N 1
ATOM 547 C CA . VAL A 1 72 ? 14.459 2.496 0.233 1.00 78.25 72 VAL A CA 1
ATOM 548 C C . VAL A 1 72 ? 15.259 2.216 -1.042 1.00 78.25 72 VAL A C 1
ATOM 550 O O . VAL A 1 72 ? 16.413 1.806 -0.978 1.00 78.25 72 VAL A O 1
ATOM 553 N N . PHE A 1 73 ? 14.685 2.412 -2.229 1.00 76.88 73 PHE A N 1
ATOM 554 C CA . PHE A 1 73 ? 15.371 2.077 -3.473 1.00 76.88 73 PHE A CA 1
ATOM 555 C C . PHE A 1 73 ? 16.438 3.113 -3.835 1.00 76.88 73 PHE A C 1
ATOM 557 O O . PHE A 1 73 ? 16.147 4.143 -4.431 1.00 76.88 73 PHE A O 1
ATOM 564 N N . GLY A 1 74 ? 17.700 2.831 -3.509 1.00 73.56 74 GLY A N 1
ATOM 565 C CA . GLY A 1 74 ? 18.860 3.696 -3.763 1.00 73.56 74 GLY A CA 1
ATOM 566 C C . GLY A 1 74 ? 19.369 3.756 -5.210 1.00 73.56 74 GLY A C 1
ATOM 567 O O . GLY A 1 74 ? 20.325 4.483 -5.466 1.00 73.56 74 GLY A O 1
ATOM 568 N N . GLY A 1 75 ? 18.772 3.005 -6.142 1.00 72.00 75 GLY A N 1
ATOM 569 C CA . GLY A 1 75 ? 19.334 2.759 -7.480 1.00 72.00 75 GLY A CA 1
ATOM 570 C C . GLY A 1 75 ? 20.251 1.530 -7.554 1.00 72.00 75 GLY A C 1
ATOM 571 O O . GLY A 1 75 ? 20.792 1.234 -8.616 1.00 72.00 75 GLY A O 1
ATOM 572 N N . LEU A 1 76 ? 20.410 0.807 -6.442 1.00 73.44 76 LEU A N 1
ATOM 573 C CA . LEU A 1 76 ? 21.069 -0.497 -6.371 1.00 73.44 76 LEU A CA 1
ATOM 574 C C . LEU A 1 76 ? 20.022 -1.595 -6.128 1.00 73.44 76 LEU A C 1
ATOM 576 O O . LEU A 1 76 ? 18.974 -1.298 -5.543 1.00 73.44 76 LEU A O 1
ATOM 580 N N . PRO A 1 77 ? 20.283 -2.847 -6.550 1.00 75.56 77 PRO A N 1
ATOM 581 C CA . PRO A 1 77 ? 19.438 -3.983 -6.194 1.00 75.56 77 PRO A CA 1
ATOM 582 C C . PRO A 1 77 ? 19.245 -4.095 -4.677 1.00 75.56 77 PRO A C 1
ATOM 584 O O . PRO A 1 77 ? 20.173 -3.851 -3.907 1.00 75.56 77 PRO A O 1
ATOM 587 N N . ILE A 1 78 ? 18.037 -4.473 -4.260 1.00 75.88 78 ILE A N 1
ATOM 588 C CA . ILE A 1 78 ? 17.708 -4.755 -2.860 1.00 75.88 78 ILE A CA 1
ATOM 589 C C . ILE A 1 78 ? 17.662 -6.275 -2.689 1.00 75.88 78 ILE A C 1
ATOM 591 O O . ILE A 1 78 ? 16.705 -6.917 -3.125 1.00 75.88 78 ILE A O 1
ATOM 595 N N . GLU A 1 79 ? 18.677 -6.843 -2.042 1.00 77.12 79 GLU A N 1
ATOM 596 C CA . GLU A 1 79 ? 18.800 -8.282 -1.765 1.00 77.12 79 GLU A CA 1
ATOM 597 C C . GLU A 1 79 ? 18.568 -8.543 -0.272 1.00 77.12 79 GLU A C 1
ATOM 599 O O . GLU A 1 79 ? 19.218 -7.928 0.566 1.00 77.12 79 GLU A O 1
ATOM 604 N N . ASP A 1 80 ? 17.587 -9.385 0.060 1.00 74.88 80 ASP A N 1
ATOM 605 C CA . ASP A 1 80 ? 17.120 -9.742 1.418 1.00 74.88 80 ASP A CA 1
ATOM 606 C C . ASP A 1 80 ? 16.979 -8.624 2.487 1.00 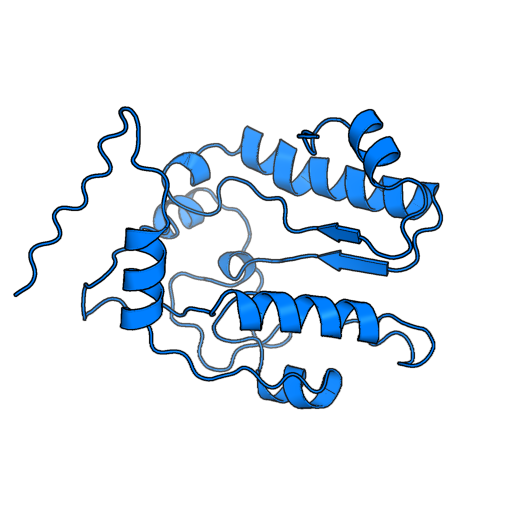74.88 80 ASP A C 1
ATOM 608 O O . ASP A 1 80 ? 16.872 -8.906 3.681 1.00 74.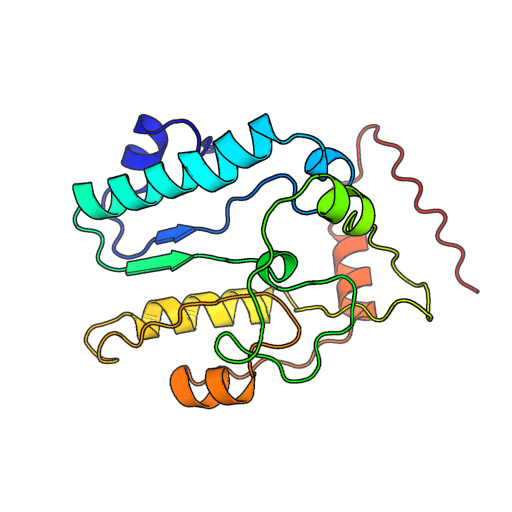88 80 ASP A O 1
ATOM 612 N N . GLY A 1 81 ? 16.881 -7.361 2.062 1.00 75.81 81 GLY A N 1
ATOM 613 C CA . GLY A 1 81 ? 16.588 -6.201 2.897 1.00 75.81 81 GLY A CA 1
ATOM 614 C C . GLY A 1 81 ? 15.190 -6.172 3.539 1.00 75.81 81 GLY A C 1
ATOM 615 O O . GLY A 1 81 ? 14.218 -6.765 3.065 1.00 75.81 81 GLY A O 1
ATOM 616 N N . ASP A 1 82 ? 15.104 -5.447 4.646 1.00 76.50 82 ASP A N 1
ATOM 617 C CA . ASP A 1 82 ? 13.908 -5.184 5.441 1.00 76.50 82 ASP A CA 1
ATOM 618 C C . ASP A 1 82 ? 13.959 -3.770 6.053 1.00 76.50 82 ASP A C 1
ATOM 620 O O . ASP A 1 82 ? 14.867 -2.988 5.767 1.00 76.50 82 ASP A O 1
ATOM 624 N N . GLU A 1 83 ? 12.965 -3.403 6.864 1.00 75.56 83 GLU A N 1
ATOM 625 C CA . GLU A 1 83 ? 12.860 -2.050 7.419 1.00 75.56 83 GLU A CA 1
ATOM 626 C C . GLU A 1 83 ? 13.937 -1.716 8.457 1.00 75.56 83 GLU A C 1
ATOM 628 O O . GLU A 1 83 ? 14.152 -0.544 8.752 1.00 75.56 83 GLU A O 1
ATOM 633 N N . GLU A 1 84 ? 14.606 -2.733 9.001 1.00 78.50 84 GLU A N 1
ATOM 634 C CA . GLU A 1 84 ? 15.706 -2.571 9.954 1.00 78.50 84 GLU A CA 1
ATOM 635 C C . GLU A 1 84 ? 17.055 -2.456 9.234 1.00 78.50 84 GLU A C 1
ATOM 637 O O . GLU A 1 84 ? 17.960 -1.769 9.706 1.00 78.50 84 GLU A O 1
ATOM 642 N N . SER A 1 85 ? 17.196 -3.115 8.083 1.00 82.25 85 SER A N 1
ATOM 643 C CA . SER A 1 85 ? 18.453 -3.191 7.331 1.00 82.25 85 SER A CA 1
ATOM 644 C C . SER A 1 85 ? 18.579 -2.173 6.195 1.00 82.25 85 SER A C 1
ATOM 646 O O . SER A 1 85 ? 19.702 -1.872 5.781 1.00 82.25 85 SER A O 1
ATOM 648 N N . LEU A 1 86 ? 17.472 -1.622 5.682 1.00 81.88 86 LEU A N 1
ATOM 649 C CA . LEU A 1 86 ? 17.493 -0.685 4.557 1.00 81.88 86 LEU A CA 1
ATOM 650 C C . LEU A 1 86 ? 17.329 0.778 4.997 1.00 81.88 86 LEU A C 1
ATOM 652 O O . LEU A 1 86 ? 16.373 1.113 5.700 1.00 81.88 86 LEU A O 1
ATOM 656 N N . PRO A 1 87 ? 18.199 1.695 4.532 1.00 82.31 87 PRO A N 1
ATOM 657 C CA . PRO A 1 87 ? 18.065 3.105 4.855 1.00 82.31 87 PRO A CA 1
ATOM 658 C C . PRO A 1 87 ? 16.904 3.745 4.087 1.00 82.31 87 PRO A C 1
ATOM 660 O O . PRO A 1 87 ? 16.717 3.521 2.888 1.00 82.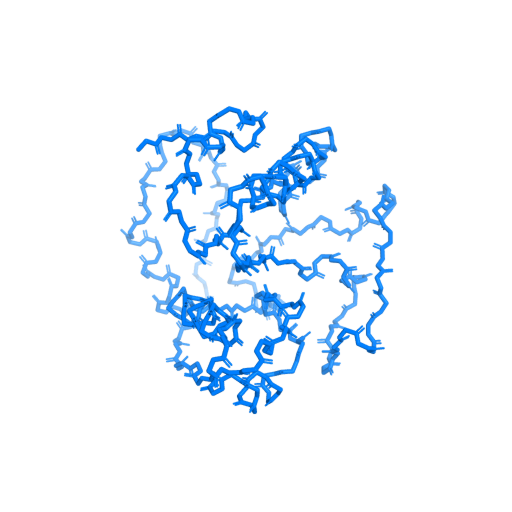31 87 PRO A O 1
ATOM 663 N N . TYR A 1 88 ? 16.177 4.629 4.768 1.00 79.81 88 TYR A N 1
ATOM 664 C CA . TYR A 1 88 ? 15.240 5.535 4.115 1.00 79.81 88 TYR A CA 1
ATOM 665 C C . TYR A 1 88 ? 16.021 6.628 3.400 1.00 79.81 88 TYR A C 1
ATOM 667 O O . TYR A 1 88 ? 16.860 7.312 3.990 1.00 79.81 88 TYR A O 1
ATOM 675 N N . PHE A 1 89 ? 15.723 6.821 2.124 1.00 75.00 89 PHE A N 1
ATOM 676 C CA . PHE A 1 89 ? 16.359 7.866 1.343 1.00 75.00 89 PHE A 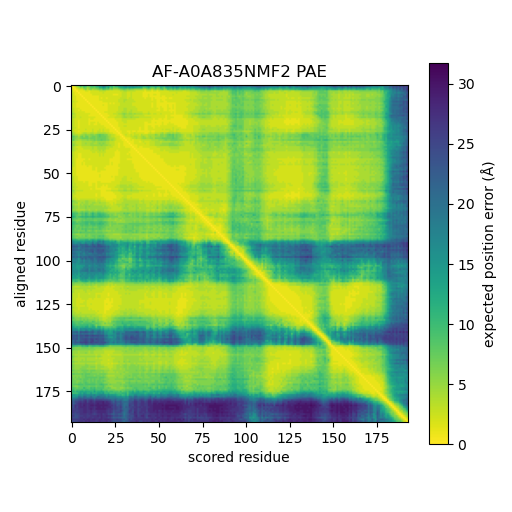CA 1
ATOM 677 C C . PHE A 1 89 ? 15.479 9.117 1.280 1.00 75.00 89 PHE A C 1
ATOM 679 O O . PHE A 1 89 ? 14.281 9.008 1.004 1.00 75.00 89 PHE A O 1
ATOM 686 N N . PRO A 1 90 ? 16.053 10.318 1.471 1.00 66.12 90 PRO A N 1
ATOM 687 C CA . PRO A 1 90 ? 15.307 11.559 1.344 1.00 66.12 90 PRO A CA 1
ATOM 688 C C . PRO A 1 90 ? 14.865 11.797 -0.105 1.00 66.12 90 PRO A C 1
ATOM 690 O O . PRO A 1 90 ? 15.520 11.383 -1.066 1.00 66.12 90 PRO A O 1
ATOM 693 N N . ILE A 1 91 ? 13.762 12.530 -0.257 1.00 61.22 91 ILE A N 1
ATOM 694 C CA . ILE A 1 91 ? 13.222 12.962 -1.551 1.00 61.22 91 ILE A CA 1
ATOM 695 C C . ILE A 1 91 ? 14.082 14.129 -2.091 1.00 61.22 91 ILE A C 1
ATOM 697 O O . ILE A 1 91 ? 13.675 15.289 -2.074 1.00 61.22 91 ILE A O 1
ATOM 701 N N . ASP A 1 92 ? 15.306 13.849 -2.547 1.00 58.84 92 ASP A N 1
ATOM 702 C CA . ASP A 1 92 ? 16.201 14.839 -3.175 1.00 58.84 92 ASP A CA 1
ATOM 703 C C . ASP A 1 92 ? 15.998 14.876 -4.707 1.00 58.84 92 ASP A C 1
ATOM 705 O O . ASP A 1 92 ? 15.857 13.837 -5.354 1.00 58.84 92 ASP A O 1
ATOM 709 N N . LYS A 1 93 ? 16.017 16.073 -5.320 1.00 52.34 93 LYS A N 1
ATOM 710 C CA . LYS A 1 93 ? 15.949 16.262 -6.786 1.00 52.34 93 LYS A CA 1
ATOM 711 C C . LYS A 1 93 ? 17.011 15.450 -7.532 1.00 52.34 93 LYS A C 1
ATOM 713 O O . LYS A 1 93 ? 16.676 14.817 -8.528 1.00 52.34 93 LYS A O 1
ATOM 718 N N . LYS A 1 94 ? 18.257 15.420 -7.039 1.00 53.41 94 LYS A N 1
ATOM 719 C CA . LYS A 1 94 ? 19.352 14.669 -7.691 1.00 53.41 94 LYS A CA 1
ATOM 720 C C . LYS A 1 94 ? 19.119 13.158 -7.663 1.00 53.41 94 LYS A C 1
ATOM 722 O O . LYS A 1 94 ? 19.649 12.427 -8.496 1.00 53.41 94 LYS A O 1
ATOM 727 N N . ILE A 1 95 ? 18.344 12.699 -6.685 1.00 53.69 95 ILE A N 1
ATOM 728 C CA . ILE A 1 95 ? 17.987 11.301 -6.491 1.00 53.69 95 ILE A CA 1
ATOM 729 C C . ILE A 1 95 ? 16.772 10.945 -7.359 1.00 53.69 95 ILE A C 1
ATOM 731 O O . ILE A 1 95 ? 16.809 9.908 -8.004 1.00 53.69 95 ILE A O 1
ATOM 735 N N . ILE A 1 96 ? 15.756 11.811 -7.471 1.00 54.41 96 ILE A N 1
ATOM 736 C CA . ILE A 1 96 ? 14.593 11.605 -8.362 1.00 54.41 96 ILE A CA 1
ATOM 737 C C . ILE A 1 96 ? 15.020 11.477 -9.831 1.00 54.41 96 ILE A C 1
ATOM 739 O O . ILE A 1 96 ? 14.571 10.561 -10.511 1.00 54.41 96 ILE A O 1
ATOM 743 N N . GLU A 1 97 ? 15.927 12.331 -10.316 1.00 54.03 97 GLU A N 1
ATOM 744 C CA . GLU A 1 97 ? 16.436 12.241 -11.698 1.00 54.03 97 GLU A CA 1
ATOM 745 C C . GLU A 1 97 ? 17.167 10.914 -11.967 1.00 54.03 97 GLU A C 1
ATOM 747 O O . GLU A 1 97 ? 17.073 10.365 -13.062 1.00 54.03 97 GLU A O 1
ATOM 752 N N . ARG A 1 98 ? 17.840 10.353 -10.951 1.00 53.91 98 ARG A N 1
ATOM 753 C CA . ARG A 1 98 ? 18.471 9.021 -11.006 1.00 53.91 98 ARG A CA 1
ATOM 754 C C . ARG A 1 98 ? 17.499 7.863 -10.736 1.00 53.91 98 ARG A C 1
ATOM 756 O O . ARG A 1 98 ? 17.854 6.718 -10.994 1.00 53.91 98 ARG A O 1
ATOM 763 N N . ARG A 1 99 ? 16.304 8.147 -10.205 1.00 57.50 99 ARG A N 1
ATOM 764 C CA . ARG A 1 99 ? 15.260 7.187 -9.801 1.00 57.50 99 ARG A CA 1
ATOM 765 C C . ARG A 1 99 ? 14.035 7.200 -10.701 1.00 57.50 99 ARG A C 1
ATOM 767 O O . ARG A 1 99 ? 13.059 6.552 -10.345 1.00 57.50 99 ARG A O 1
ATOM 774 N N . LEU A 1 100 ? 14.065 7.903 -11.835 1.00 57.31 100 LEU A N 1
ATOM 775 C CA . LEU A 1 100 ? 13.006 7.830 -12.838 1.00 57.31 100 LEU A CA 1
ATOM 776 C C . LEU A 1 100 ? 12.789 6.362 -13.216 1.00 57.31 100 LEU A C 1
ATOM 778 O O . LEU A 1 100 ? 13.518 5.790 -14.025 1.00 57.31 100 LEU A O 1
ATOM 782 N N . LEU A 1 101 ? 11.787 5.743 -12.592 1.00 58.66 101 LEU A N 1
ATOM 783 C CA . LEU A 1 101 ? 11.408 4.374 -12.886 1.00 58.66 101 LEU A CA 1
ATOM 784 C C . LEU A 1 101 ? 10.729 4.370 -14.251 1.00 58.66 101 LEU A C 1
ATOM 786 O O . LEU A 1 101 ? 9.551 4.708 -14.384 1.00 58.66 101 LEU A O 1
ATOM 790 N N . SER A 1 102 ? 11.503 4.025 -15.277 1.00 55.78 102 SER A N 1
ATOM 791 C CA . SER A 1 102 ? 10.971 3.630 -16.573 1.00 55.78 102 SER A CA 1
ATOM 792 C C . SER A 1 102 ? 10.785 2.117 -16.561 1.00 55.78 102 SER A C 1
ATOM 794 O O . SER A 1 102 ? 11.764 1.368 -16.552 1.00 55.78 102 SER A O 1
ATOM 796 N N . PHE A 1 103 ? 9.537 1.660 -16.558 1.00 57.19 103 PHE A N 1
ATOM 797 C CA . PHE A 1 103 ? 9.248 0.243 -16.730 1.00 57.19 103 PHE A CA 1
ATOM 798 C C . PHE A 1 103 ? 9.426 -0.125 -18.199 1.00 57.19 103 PHE A C 1
ATOM 800 O O . PHE A 1 103 ? 8.750 0.414 -19.076 1.00 57.19 103 PHE A O 1
ATOM 807 N N . LYS A 1 104 ? 10.345 -1.050 -18.465 1.00 57.53 104 LYS A N 1
ATOM 808 C CA . LYS A 1 104 ? 10.447 -1.733 -19.750 1.00 57.53 104 LYS A CA 1
ATOM 809 C C . LYS A 1 104 ? 9.988 -3.165 -19.542 1.00 57.53 104 LYS A C 1
ATOM 811 O O . LYS A 1 104 ? 10.567 -3.893 -18.741 1.00 57.53 104 LYS A O 1
ATOM 816 N N . PHE A 1 105 ? 8.937 -3.543 -20.251 1.00 58.84 105 PHE A N 1
ATOM 817 C CA . PHE A 1 105 ? 8.481 -4.924 -20.310 1.00 58.84 105 PHE A CA 1
ATOM 818 C C . PHE A 1 105 ? 9.245 -5.655 -21.417 1.00 58.84 105 PHE A C 1
ATOM 820 O O . PHE A 1 105 ? 9.582 -5.043 -22.429 1.00 58.84 105 PHE A O 1
ATOM 827 N N . ALA A 1 106 ? 9.502 -6.950 -21.219 1.00 52.25 106 ALA A N 1
ATOM 828 C CA . ALA A 1 106 ? 10.147 -7.842 -22.191 1.00 52.25 106 ALA A CA 1
ATOM 829 C C . ALA A 1 106 ? 11.617 -7.529 -22.556 1.00 52.25 106 ALA A C 1
ATOM 831 O O . ALA A 1 106 ? 12.157 -8.143 -23.471 1.00 52.25 106 ALA A O 1
ATOM 832 N N . ASP A 1 107 ? 12.296 -6.636 -21.829 1.00 63.53 107 ASP A N 1
ATOM 833 C CA . ASP A 1 107 ? 13.756 -6.510 -21.899 1.00 63.53 107 ASP A CA 1
ATOM 834 C C . ASP A 1 107 ? 14.388 -7.547 -20.948 1.00 63.53 107 ASP A C 1
ATOM 836 O O . ASP A 1 107 ? 14.234 -7.416 -19.731 1.00 63.53 107 ASP A O 1
ATOM 840 N N . PRO A 1 108 ? 15.095 -8.578 -21.453 1.00 61.84 108 PRO A N 1
ATOM 841 C CA . PRO A 1 108 ? 15.632 -9.659 -20.622 1.00 61.84 108 PRO A CA 1
ATOM 842 C C . PRO A 1 108 ? 16.737 -9.195 -19.661 1.00 61.84 108 PRO A C 1
ATOM 844 O O . PRO A 1 108 ? 17.109 -9.931 -18.747 1.00 61.84 108 PRO A O 1
ATOM 847 N N . THR A 1 109 ? 17.270 -7.983 -19.843 1.00 65.56 109 THR A N 1
ATOM 848 C CA . THR A 1 109 ? 18.251 -7.384 -18.930 1.00 65.56 109 THR A CA 1
ATOM 849 C C . THR A 1 109 ? 17.594 -6.681 -17.740 1.00 65.56 109 THR A C 1
ATOM 851 O O . THR A 1 109 ? 18.251 -6.425 -16.728 1.00 65.56 109 THR A O 1
ATOM 854 N N . VAL A 1 110 ? 16.288 -6.401 -17.823 1.00 62.59 110 VAL A N 1
ATOM 855 C CA . VAL A 1 110 ? 15.526 -5.745 -16.762 1.00 62.59 110 VAL A CA 1
ATOM 856 C C . VAL A 1 110 ? 15.071 -6.785 -15.748 1.00 62.59 110 VAL A C 1
ATOM 858 O O . VAL A 1 110 ? 14.136 -7.551 -15.963 1.00 62.59 110 VAL A O 1
ATOM 861 N N . LYS A 1 111 ? 15.721 -6.777 -14.587 1.00 62.50 111 LYS A N 1
ATOM 862 C CA . LYS A 1 111 ? 15.285 -7.541 -13.418 1.00 62.50 111 LYS A CA 1
ATOM 863 C C . LYS A 1 111 ? 14.255 -6.718 -12.652 1.00 62.50 111 LYS A C 1
ATOM 865 O O . LYS A 1 111 ? 14.616 -5.914 -11.796 1.00 62.50 111 LYS A O 1
ATOM 870 N N . MET A 1 112 ? 12.982 -6.879 -13.005 1.00 67.31 112 MET A N 1
ATOM 871 C CA . MET A 1 112 ? 11.873 -6.242 -12.297 1.00 67.31 112 MET A CA 1
ATOM 872 C C . MET A 1 112 ? 11.117 -7.272 -11.470 1.00 67.31 112 MET A C 1
ATOM 874 O O . MET A 1 112 ? 10.751 -8.343 -11.951 1.00 67.31 112 MET A O 1
ATOM 878 N N . ASN A 1 113 ? 10.862 -6.914 -10.221 1.00 71.69 113 ASN A N 1
ATOM 879 C CA . ASN A 1 113 ? 10.026 -7.704 -9.340 1.00 71.69 113 ASN A CA 1
ATOM 880 C C . ASN A 1 113 ? 8.556 -7.397 -9.612 1.00 71.69 113 ASN A C 1
ATOM 882 O O . ASN A 1 113 ? 8.203 -6.261 -9.925 1.00 71.69 113 ASN A O 1
ATOM 886 N N . TRP A 1 114 ? 7.697 -8.399 -9.473 1.00 76.00 114 TRP A N 1
ATOM 887 C CA . TRP A 1 114 ? 6.265 -8.230 -9.677 1.00 76.00 114 TRP A CA 1
ATOM 888 C C . TRP A 1 114 ? 5.466 -9.038 -8.657 1.00 76.00 114 TRP A C 1
ATOM 890 O O . TRP A 1 114 ? 5.946 -10.040 -8.118 1.00 76.00 114 TRP A O 1
ATOM 900 N N . ILE A 1 115 ? 4.233 -8.597 -8.408 1.00 82.62 115 ILE A N 1
ATOM 901 C CA . ILE A 1 115 ? 3.223 -9.338 -7.655 1.00 82.62 115 ILE A CA 1
ATOM 902 C C . ILE A 1 115 ? 1.996 -9.521 -8.535 1.00 82.62 115 ILE A C 1
ATOM 904 O O . ILE A 1 115 ? 1.591 -8.608 -9.255 1.00 82.62 115 ILE A O 1
ATOM 908 N N . HIS A 1 116 ? 1.373 -10.687 -8.442 1.00 87.00 116 HIS A N 1
ATOM 909 C CA . HIS A 1 116 ? 0.040 -10.866 -8.992 1.00 87.00 116 HIS A CA 1
ATOM 910 C C . HIS A 1 116 ? -0.995 -10.111 -8.144 1.00 87.00 116 HIS A C 1
ATOM 912 O O . HIS A 1 116 ? -0.874 -10.056 -6.917 1.00 87.00 116 HIS A O 1
ATOM 918 N N . VAL A 1 117 ? -2.037 -9.565 -8.775 1.00 86.69 117 VAL A N 1
ATOM 919 C CA . VAL A 1 117 ? -3.066 -8.762 -8.089 1.00 86.69 117 VAL A CA 1
ATOM 920 C C . VAL A 1 117 ? -3.764 -9.533 -6.967 1.00 86.69 117 VAL A C 1
ATOM 922 O O . VAL A 1 117 ? -3.997 -8.985 -5.895 1.00 86.69 117 VAL A O 1
ATOM 925 N N . GLU A 1 118 ? -4.018 -10.828 -7.151 1.00 89.62 118 GLU A N 1
ATOM 926 C CA . GLU A 1 118 ? -4.652 -11.655 -6.115 1.00 89.62 118 GLU A CA 1
ATOM 927 C C . GLU A 1 118 ? -3.770 -11.812 -4.875 1.00 89.62 118 GLU A C 1
ATOM 929 O O . GLU A 1 118 ? -4.250 -11.730 -3.747 1.00 89.62 118 GLU A O 1
ATOM 934 N N . ASN A 1 119 ? -2.460 -11.960 -5.076 1.00 90.44 119 ASN A N 1
ATOM 935 C CA . ASN A 1 119 ? -1.499 -12.022 -3.979 1.00 90.44 119 ASN A CA 1
ATOM 936 C C . ASN A 1 119 ? -1.437 -10.679 -3.231 1.00 90.44 119 ASN A C 1
ATOM 938 O O . ASN A 1 119 ? -1.352 -10.652 -2.004 1.00 90.44 119 ASN A O 1
ATOM 942 N N . PHE A 1 120 ? -1.543 -9.560 -3.953 1.00 88.44 120 PHE A N 1
ATOM 943 C CA . PHE A 1 120 ? -1.619 -8.230 -3.349 1.00 88.44 120 PHE A CA 1
ATOM 944 C C . PHE A 1 120 ? -2.881 -8.041 -2.498 1.00 88.44 120 PHE A C 1
ATOM 946 O O . PHE A 1 120 ? -2.788 -7.564 -1.365 1.00 88.44 120 PHE A O 1
ATOM 953 N N . VAL A 1 121 ? -4.042 -8.456 -3.011 1.00 91.50 121 VAL A N 1
ATOM 954 C CA . VAL A 1 121 ? -5.320 -8.409 -2.284 1.00 91.50 121 VAL A CA 1
ATOM 955 C C . VAL A 1 121 ? -5.263 -9.289 -1.036 1.00 91.50 121 VAL A C 1
ATOM 957 O O . VAL A 1 121 ? -5.610 -8.827 0.050 1.00 91.50 121 VAL A O 1
ATOM 960 N N . GLN A 1 122 ? -4.754 -10.518 -1.157 1.00 91.25 122 GLN A N 1
ATOM 961 C CA . GLN A 1 122 ? -4.587 -11.420 -0.017 1.00 91.25 122 GLN A CA 1
ATOM 962 C C . GLN A 1 122 ? -3.709 -10.793 1.075 1.00 91.25 122 GLN A C 1
ATOM 964 O O . GLN A 1 122 ? -4.062 -10.855 2.250 1.00 91.25 122 GLN A O 1
ATOM 969 N N . ALA A 1 123 ? -2.594 -10.156 0.705 1.00 89.38 123 ALA A N 1
ATOM 970 C CA . ALA A 1 123 ? -1.723 -9.486 1.668 1.00 89.38 123 ALA A CA 1
ATOM 971 C C . ALA A 1 123 ? -2.445 -8.358 2.430 1.00 89.38 123 ALA A C 1
ATOM 973 O O . ALA A 1 123 ? -2.272 -8.237 3.641 1.00 89.38 123 ALA A O 1
ATOM 974 N N . HIS A 1 124 ? -3.283 -7.567 1.748 1.00 91.31 124 HIS A N 1
ATOM 975 C CA . HIS A 1 124 ? -4.070 -6.502 2.383 1.00 91.31 124 HIS A CA 1
ATOM 976 C C . HIS A 1 124 ? -5.102 -7.067 3.359 1.00 91.31 124 HIS A C 1
ATOM 978 O O . HIS A 1 124 ? -5.190 -6.586 4.487 1.00 91.31 124 HIS A O 1
ATOM 984 N N . ILE A 1 125 ? -5.840 -8.107 2.958 1.00 92.50 125 ILE A N 1
ATOM 985 C CA . ILE A 1 125 ? -6.832 -8.767 3.820 1.00 92.50 125 ILE A CA 1
ATOM 986 C C . ILE A 1 125 ? -6.163 -9.292 5.093 1.00 92.50 125 ILE A C 1
ATOM 988 O O . ILE A 1 125 ? -6.597 -8.959 6.192 1.00 92.50 125 ILE A O 1
ATOM 992 N N . LEU A 1 126 ? -5.062 -10.034 4.957 1.00 91.62 126 LEU A N 1
ATOM 993 C CA . LEU A 1 126 ? -4.351 -10.593 6.108 1.00 91.62 126 LEU A CA 1
ATOM 994 C C . LEU A 1 126 ? -3.789 -9.511 7.035 1.00 91.62 126 LEU A C 1
ATOM 996 O O . LEU A 1 126 ? -3.783 -9.686 8.250 1.00 91.62 126 LEU A O 1
ATOM 1000 N N . ALA A 1 127 ? -3.336 -8.382 6.489 1.00 90.25 127 ALA A N 1
ATOM 1001 C CA . ALA A 1 127 ? -2.907 -7.256 7.308 1.00 90.25 127 ALA A CA 1
ATOM 1002 C C . ALA A 1 127 ? -4.077 -6.617 8.071 1.00 90.25 127 ALA A C 1
ATOM 1004 O O . ALA A 1 127 ? -3.947 -6.333 9.258 1.00 90.25 127 ALA A O 1
ATOM 1005 N N . ALA A 1 128 ? -5.235 -6.438 7.430 1.00 92.06 128 ALA A N 1
ATOM 1006 C CA . ALA A 1 128 ? -6.428 -5.929 8.103 1.00 92.06 128 ALA A CA 1
ATOM 1007 C C . ALA A 1 128 ? -6.920 -6.876 9.211 1.00 92.06 128 ALA A C 1
ATOM 1009 O O . ALA A 1 128 ? -7.347 -6.409 10.269 1.00 92.06 128 ALA A O 1
ATOM 1010 N N . GLU A 1 129 ? -6.842 -8.191 8.990 1.00 92.00 129 GLU A N 1
ATOM 1011 C CA . GLU A 1 129 ? -7.132 -9.215 10.000 1.00 92.00 129 GLU A CA 1
ATOM 1012 C C . GLU A 1 129 ? -6.117 -9.192 11.147 1.00 92.00 129 GLU A C 1
ATOM 1014 O O . GLU A 1 129 ? -6.491 -9.324 12.308 1.00 92.00 129 GLU A O 1
ATOM 1019 N N . ALA A 1 130 ? -4.831 -8.992 10.860 1.00 90.81 130 ALA A N 1
ATOM 1020 C CA . ALA A 1 130 ? -3.785 -8.930 11.879 1.00 90.81 130 ALA A CA 1
ATOM 1021 C C . ALA A 1 130 ? -3.912 -7.719 12.817 1.00 90.81 130 ALA A C 1
ATOM 1023 O O . ALA A 1 130 ? -3.486 -7.785 13.969 1.00 90.81 130 ALA A O 1
ATOM 1024 N N . LEU A 1 131 ? -4.557 -6.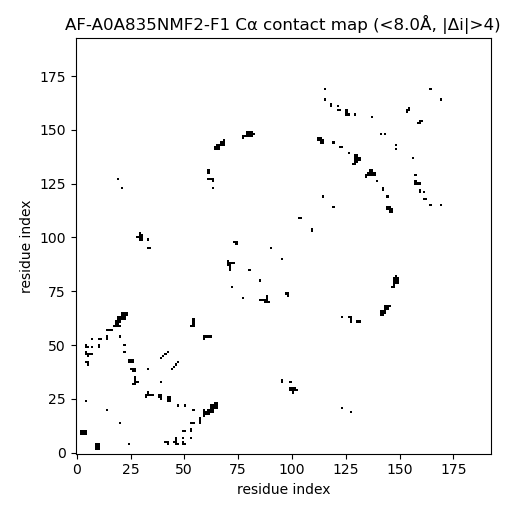646 12.353 1.00 91.06 131 LEU A N 1
ATOM 1025 C CA . LEU A 1 131 ? -4.863 -5.453 13.144 1.00 91.06 131 LEU A CA 1
ATOM 1026 C C . LEU A 1 131 ? -6.102 -5.607 14.044 1.00 91.06 131 LEU A C 1
ATOM 1028 O O . LEU A 1 131 ? -6.567 -4.625 14.617 1.00 91.06 131 LEU A O 1
ATOM 1032 N N . THR A 1 132 ? -6.666 -6.808 14.162 1.00 91.75 132 THR A N 1
ATOM 1033 C CA . THR A 1 132 ? -7.807 -7.079 15.045 1.00 91.75 132 THR A CA 1
ATOM 1034 C C . THR A 1 132 ? -7.360 -7.426 16.476 1.00 91.75 132 THR A C 1
ATOM 1036 O O . THR A 1 132 ? -6.231 -7.900 16.677 1.00 91.75 132 THR A O 1
ATOM 1039 N N . PRO A 1 133 ? -8.228 -7.230 17.491 1.00 89.06 133 PRO A N 1
ATOM 1040 C CA . PRO A 1 133 ? -7.945 -7.652 18.862 1.00 89.06 133 PRO A CA 1
ATOM 1041 C C . PRO A 1 133 ? -7.602 -9.145 18.976 1.00 89.06 133 PRO A C 1
ATOM 1043 O O . PRO A 1 133 ? -6.715 -9.516 19.743 1.00 89.06 133 PRO A O 1
ATOM 1046 N N . GLU A 1 134 ? -8.249 -10.003 18.183 1.00 90.12 134 GLU A N 1
ATOM 1047 C CA . GLU A 1 134 ? -8.050 -11.459 18.178 1.00 90.12 134 GLU A CA 1
ATOM 1048 C C . GLU A 1 134 ? -6.625 -11.849 17.769 1.00 90.12 134 GLU A C 1
ATOM 1050 O O . GLU A 1 134 ? -6.118 -12.904 18.157 1.00 90.12 134 GLU A O 1
ATOM 1055 N N . LYS A 1 135 ? -5.969 -10.992 16.982 1.00 85.44 135 LYS A N 1
ATOM 1056 C CA . LYS A 1 135 ? -4.581 -11.147 16.543 1.00 85.44 135 LYS A CA 1
ATOM 1057 C C . LYS A 1 135 ? -3.604 -10.307 17.362 1.00 85.44 135 LYS A C 1
ATOM 1059 O O . LYS A 1 135 ? -2.439 -10.232 16.994 1.00 85.44 135 LYS A O 1
ATOM 1064 N N . ASN A 1 136 ? -4.047 -9.725 18.479 1.00 86.38 136 ASN A N 1
ATOM 1065 C CA . ASN A 1 136 ? -3.246 -8.862 19.347 1.00 86.38 136 ASN A CA 1
ATOM 1066 C C . ASN A 1 136 ? -2.618 -7.673 18.596 1.00 86.38 136 ASN A C 1
ATOM 1068 O O . ASN A 1 136 ? -1.477 -7.302 18.869 1.00 86.38 136 ASN A O 1
ATOM 1072 N N . TYR A 1 137 ? -3.357 -7.099 17.638 1.00 81.94 137 TYR A N 1
ATOM 1073 C CA . TYR A 1 137 ? -2.955 -5.908 16.885 1.00 81.94 137 TYR A CA 1
ATOM 1074 C C . TYR A 1 137 ? -1.528 -5.993 16.320 1.00 81.94 137 TYR A C 1
ATOM 1076 O O . TYR A 1 137 ? -0.711 -5.093 16.529 1.00 81.94 137 TYR A O 1
ATOM 1084 N N . ILE A 1 138 ? -1.204 -7.079 15.613 1.00 78.88 138 ILE A N 1
ATOM 1085 C CA . ILE A 1 138 ? 0.097 -7.220 14.952 1.00 78.88 138 ILE A CA 1
ATOM 1086 C C . ILE A 1 138 ? 0.225 -6.106 13.907 1.00 78.88 138 ILE A C 1
ATOM 1088 O O . ILE A 1 138 ? -0.350 -6.161 12.819 1.00 78.88 138 ILE A O 1
ATOM 1092 N N . ALA A 1 139 ? 0.993 -5.075 14.254 1.00 70.25 139 ALA A N 1
ATOM 1093 C CA . ALA A 1 139 ? 1.278 -3.958 13.375 1.00 70.25 139 ALA A CA 1
ATOM 1094 C C . ALA A 1 139 ? 2.361 -4.363 12.372 1.00 70.25 139 ALA A C 1
ATOM 1096 O O . ALA A 1 139 ? 3.526 -4.547 12.726 1.00 70.25 139 ALA A O 1
ATOM 1097 N N . VAL A 1 140 ? 1.979 -4.477 11.101 1.00 61.31 140 VAL A N 1
ATOM 1098 C CA . VAL A 1 140 ? 2.926 -4.640 9.996 1.00 61.31 140 VAL A CA 1
ATOM 1099 C C . VAL A 1 140 ? 3.084 -3.286 9.325 1.00 61.31 140 VAL A C 1
ATOM 1101 O O . VAL A 1 140 ? 2.178 -2.806 8.652 1.00 61.31 140 VAL A O 1
ATOM 1104 N N . MET A 1 141 ? 4.236 -2.646 9.532 1.00 54.28 141 MET A N 1
ATOM 1105 C CA . MET A 1 141 ? 4.463 -1.270 9.075 1.00 54.28 141 MET A CA 1
ATOM 1106 C C . MET A 1 141 ? 4.631 -1.125 7.556 1.00 54.28 141 MET A C 1
ATOM 1108 O O . MET A 1 141 ? 4.689 -0.001 7.068 1.00 54.28 141 MET A O 1
ATOM 1112 N N . ASN A 1 142 ? 4.704 -2.223 6.795 1.00 54.34 142 ASN A N 1
ATOM 1113 C CA . ASN A 1 142 ? 5.051 -2.182 5.377 1.00 54.34 142 ASN A CA 1
ATOM 1114 C C . ASN A 1 142 ? 4.306 -3.253 4.571 1.00 54.34 142 ASN A C 1
ATOM 1116 O O . ASN A 1 142 ? 4.698 -4.419 4.584 1.00 54.34 142 ASN A O 1
ATOM 1120 N N . ILE A 1 143 ? 3.291 -2.860 3.796 1.00 51.53 143 ILE A N 1
ATOM 1121 C CA . ILE A 1 143 ? 2.845 -3.656 2.643 1.00 51.53 143 ILE A CA 1
ATOM 1122 C C . ILE A 1 143 ? 3.413 -2.999 1.388 1.00 51.53 143 ILE A C 1
ATOM 1124 O O . ILE A 1 143 ? 2.761 -2.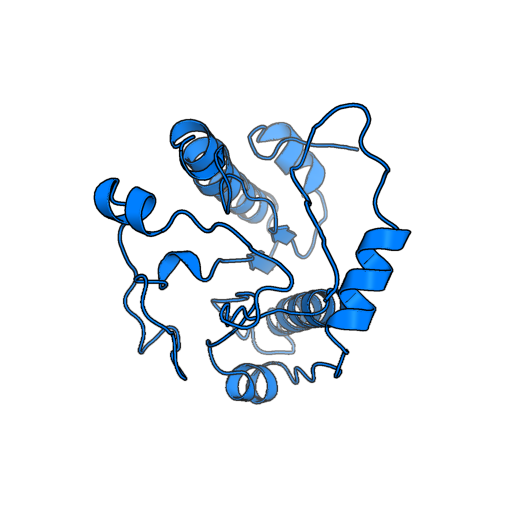195 0.725 1.00 51.53 143 ILE A O 1
ATOM 1128 N N . SER A 1 144 ? 4.669 -3.333 1.095 1.00 45.75 144 SER A N 1
ATOM 1129 C CA . SER A 1 144 ? 5.343 -2.973 -0.152 1.00 45.75 144 SER A CA 1
ATOM 1130 C C . SER A 1 144 ? 5.212 -4.117 -1.150 1.00 45.75 144 SER A C 1
ATOM 1132 O O . SER A 1 144 ? 5.552 -5.266 -0.855 1.00 45.75 144 SER A O 1
ATOM 1134 N N . VAL A 1 145 ? 4.783 -3.804 -2.370 1.00 43.00 145 VAL A N 1
ATOM 1135 C CA . VAL A 1 145 ? 4.846 -4.738 -3.497 1.00 43.00 145 VAL A CA 1
ATOM 1136 C C . VAL A 1 145 ? 6.270 -4.809 -4.047 1.00 43.00 145 VAL A C 1
ATOM 1138 O O . VAL A 1 145 ? 6.709 -3.934 -4.781 1.00 43.00 145 VAL A O 1
ATOM 1141 N N . THR A 1 146 ? 6.932 -5.901 -3.649 1.00 44.19 146 THR A N 1
ATOM 1142 C CA . THR A 1 146 ? 7.963 -6.722 -4.323 1.00 44.19 146 THR A CA 1
ATOM 1143 C C . THR A 1 146 ? 9.265 -6.077 -4.817 1.00 44.19 146 THR A C 1
ATOM 1145 O O . THR A 1 146 ? 9.251 -5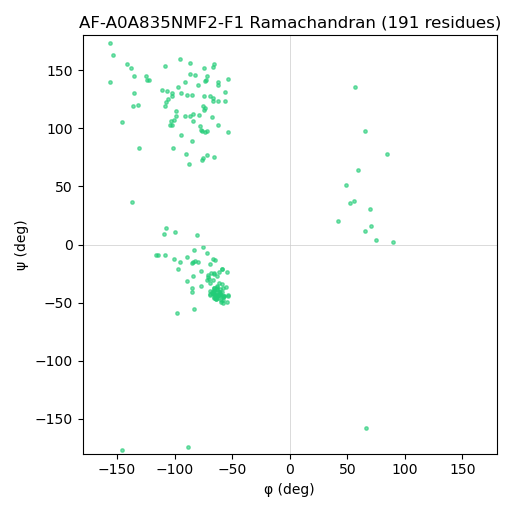.111 -5.559 1.00 44.19 146 THR A O 1
ATOM 1148 N N . HIS A 1 147 ? 10.445 -6.656 -4.609 1.00 42.53 147 HIS A N 1
ATOM 1149 C CA . HIS A 1 147 ? 10.863 -7.695 -3.675 1.00 42.53 147 HIS A CA 1
ATOM 1150 C C . HIS A 1 147 ? 11.450 -7.012 -2.445 1.00 42.53 147 HIS A C 1
ATOM 1152 O O . HIS A 1 147 ? 11.911 -5.875 -2.502 1.00 42.53 147 HIS A O 1
ATOM 1158 N N . THR A 1 148 ? 11.477 -7.796 -1.375 1.00 48.47 148 THR A N 1
ATOM 1159 C CA . THR A 1 148 ? 12.342 -7.582 -0.225 1.00 48.47 148 THR A CA 1
ATOM 1160 C C . THR A 1 148 ? 11.832 -6.613 0.837 1.00 48.47 148 THR A C 1
ATOM 1162 O O . THR A 1 148 ? 12.280 -5.482 0.945 1.00 48.47 148 THR A O 1
ATOM 1165 N N . PHE A 1 149 ? 10.909 -7.139 1.654 1.00 58.97 149 PHE A N 1
ATOM 1166 C CA . PHE A 1 149 ? 10.819 -6.858 3.097 1.00 58.97 149 PHE A CA 1
ATOM 1167 C C . PHE A 1 149 ? 10.551 -8.166 3.903 1.00 58.97 149 PHE A C 1
ATOM 1169 O O . PHE A 1 149 ? 9.823 -8.181 4.887 1.00 58.97 149 PHE A O 1
ATOM 1176 N N . LYS A 1 150 ? 11.149 -9.293 3.462 1.00 73.12 150 LYS A N 1
ATOM 1177 C CA . LYS A 1 150 ? 11.051 -10.691 3.973 1.00 73.12 150 LYS A CA 1
ATOM 1178 C C . LYS A 1 150 ? 9.689 -11.399 3.855 1.00 73.12 150 LYS A C 1
ATOM 1180 O O . LYS A 1 150 ? 8.841 -11.354 4.743 1.00 73.12 150 LYS A O 1
ATOM 1185 N N . ILE A 1 151 ? 9.538 -12.217 2.805 1.00 78.62 151 ILE A N 1
ATOM 1186 C CA . ILE A 1 151 ? 8.357 -13.082 2.615 1.00 78.62 151 ILE A CA 1
ATOM 1187 C C . ILE A 1 151 ? 8.142 -14.059 3.778 1.00 78.62 151 ILE A C 1
ATOM 1189 O O . ILE A 1 151 ? 7.004 -14.354 4.138 1.00 78.62 151 ILE A O 1
ATOM 1193 N N . ASP A 1 152 ? 9.220 -14.535 4.398 1.00 83.69 152 ASP A N 1
ATOM 1194 C CA . ASP A 1 152 ? 9.125 -15.461 5.525 1.00 83.69 152 ASP A CA 1
ATOM 1195 C C . ASP A 1 152 ? 8.614 -14.778 6.792 1.00 83.69 152 ASP A C 1
ATOM 1197 O O . ASP A 1 152 ? 7.859 -15.388 7.545 1.00 83.69 152 ASP A O 1
ATOM 1201 N N . LYS A 1 153 ? 8.904 -13.484 6.970 1.00 79.62 153 LYS A N 1
ATOM 1202 C CA . LYS A 1 153 ? 8.292 -12.664 8.020 1.00 79.62 153 LYS A CA 1
ATOM 1203 C C . LYS A 1 153 ? 6.787 -12.531 7.791 1.00 79.62 153 LYS A C 1
ATOM 1205 O O . LYS A 1 153 ? 6.018 -12.790 8.710 1.00 79.62 153 LYS A O 1
ATOM 1210 N N . ALA A 1 154 ? 6.358 -12.233 6.562 1.00 82.56 154 ALA A N 1
ATOM 1211 C CA . ALA A 1 154 ? 4.934 -12.167 6.218 1.00 82.56 154 ALA A CA 1
ATOM 1212 C C . ALA A 1 154 ? 4.220 -13.522 6.402 1.00 82.56 154 ALA A C 1
ATOM 1214 O O . ALA A 1 154 ? 3.119 -13.572 6.947 1.00 82.56 154 ALA A O 1
ATOM 1215 N N . LYS A 1 155 ? 4.851 -14.643 6.024 1.00 87.94 155 LYS A N 1
ATOM 1216 C CA . LYS A 1 155 ? 4.338 -15.994 6.317 1.00 87.94 155 LYS A CA 1
ATOM 1217 C C . LYS A 1 155 ? 4.200 -16.233 7.820 1.00 87.94 155 LYS A C 1
ATOM 1219 O O . LYS A 1 155 ? 3.172 -16.738 8.254 1.00 87.94 155 LYS A O 1
ATOM 1224 N N . ALA A 1 156 ? 5.230 -15.898 8.597 1.00 85.94 156 ALA A N 1
ATOM 1225 C CA . ALA A 1 156 ? 5.273 -16.165 10.030 1.00 85.94 156 ALA A CA 1
ATOM 1226 C C . ALA A 1 156 ? 4.271 -15.310 10.817 1.00 85.94 156 ALA A C 1
ATOM 1228 O O . ALA A 1 156 ? 3.599 -15.823 11.705 1.00 85.94 156 ALA A O 1
ATOM 1229 N N . GLN A 1 157 ? 4.158 -14.023 10.485 1.00 83.69 157 GLN A N 1
ATOM 1230 C CA . GLN A 1 157 ? 3.316 -13.074 11.214 1.00 83.69 157 GLN A CA 1
ATOM 1231 C C . GLN A 1 157 ? 1.858 -13.086 10.742 1.00 83.69 157 GLN A C 1
ATOM 1233 O O . GLN A 1 157 ? 0.954 -12.956 11.561 1.00 83.69 157 GLN A O 1
ATOM 1238 N N . LEU A 1 158 ? 1.624 -13.249 9.435 1.00 86.88 158 LEU A N 1
ATOM 1239 C CA . LEU A 1 158 ? 0.299 -13.092 8.822 1.00 86.88 158 LEU A CA 1
ATOM 1240 C C . LEU A 1 158 ? -0.265 -14.391 8.235 1.00 86.88 158 LEU A C 1
ATOM 1242 O O . LEU A 1 158 ? -1.410 -14.419 7.804 1.00 86.88 158 LEU A O 1
ATOM 1246 N N . GLY A 1 159 ? 0.524 -15.465 8.151 1.00 88.75 159 GLY A N 1
ATOM 1247 C CA . GLY A 1 159 ? 0.117 -16.676 7.431 1.00 88.75 159 GLY A CA 1
ATOM 1248 C C . GLY A 1 159 ? 0.082 -16.505 5.908 1.00 88.75 159 GLY A C 1
ATOM 1249 O O . GLY A 1 159 ? -0.500 -17.340 5.218 1.00 88.75 159 GLY A O 1
ATOM 1250 N N . TYR A 1 160 ? 0.703 -15.448 5.372 1.00 89.81 160 TYR A N 1
ATOM 1251 C CA . TYR A 1 160 ? 0.664 -15.114 3.948 1.00 89.81 160 TYR A CA 1
ATOM 1252 C C . TYR A 1 160 ? 1.284 -16.210 3.074 1.00 89.81 160 TYR A C 1
ATOM 1254 O O . TYR A 1 160 ? 2.444 -16.574 3.249 1.00 89.81 160 TYR A O 1
ATOM 1262 N N . ARG A 1 161 ? 0.520 -16.739 2.111 1.00 90.62 161 ARG A N 1
ATOM 1263 C CA . ARG A 1 161 ? 0.938 -17.828 1.214 1.00 90.62 161 ARG A CA 1
ATOM 1264 C C . ARG A 1 161 ? 0.621 -17.449 -0.234 1.00 90.62 161 ARG A C 1
ATOM 1266 O O . ARG A 1 161 ? -0.416 -17.877 -0.741 1.00 90.62 161 ARG A O 1
ATOM 1273 N N . PRO A 1 162 ? 1.494 -16.665 -0.895 1.00 88.31 162 PRO A N 1
ATOM 1274 C CA . PRO A 1 162 ? 1.247 -16.239 -2.263 1.00 88.31 162 PRO A CA 1
ATOM 1275 C C . PRO A 1 162 ? 1.179 -17.445 -3.198 1.00 88.31 162 PRO A C 1
ATOM 1277 O O . PRO A 1 162 ? 2.006 -18.361 -3.123 1.00 88.31 162 PRO A O 1
ATOM 1280 N N . LEU A 1 163 ? 0.213 -17.414 -4.108 1.00 90.62 163 LEU A N 1
ATOM 1281 C CA . LEU A 1 163 ? 0.122 -18.373 -5.197 1.00 90.62 163 LEU A CA 1
ATOM 1282 C C . LEU A 1 163 ? 1.181 -18.056 -6.257 1.00 90.62 163 LEU A C 1
ATOM 1284 O O . LEU A 1 163 ? 1.621 -16.911 -6.409 1.00 90.62 163 LEU A O 1
ATOM 1288 N N . LYS A 1 164 ? 1.613 -19.089 -6.979 1.00 88.62 164 LYS A N 1
ATOM 1289 C CA . LYS A 1 164 ? 2.537 -18.931 -8.102 1.00 88.62 164 LYS A CA 1
ATOM 1290 C C . LYS A 1 164 ? 1.739 -18.583 -9.349 1.00 88.62 164 LYS A C 1
ATOM 1292 O O . LYS A 1 164 ? 0.811 -19.304 -9.697 1.00 88.62 164 LYS A O 1
ATOM 1297 N N . TYR A 1 165 ? 2.155 -17.516 -10.011 1.00 86.88 165 TYR A N 1
ATOM 1298 C CA . TYR A 1 165 ? 1.605 -17.068 -11.280 1.00 86.88 165 TYR A CA 1
ATOM 1299 C C . TYR A 1 165 ? 2.741 -16.956 -12.284 1.00 86.88 165 TYR A C 1
ATOM 1301 O O . TYR A 1 165 ? 3.857 -16.587 -11.908 1.00 86.88 165 TYR A O 1
ATOM 1309 N N . ASP A 1 166 ? 2.455 -17.267 -13.542 1.00 87.12 166 ASP A N 1
ATOM 1310 C CA . ASP A 1 166 ? 3.380 -16.985 -14.625 1.00 87.12 166 ASP A CA 1
ATOM 1311 C C . ASP A 1 166 ? 3.282 -15.504 -15.021 1.00 87.12 166 ASP A C 1
ATOM 1313 O O . ASP A 1 166 ? 2.197 -14.906 -15.063 1.00 87.12 166 ASP A O 1
ATOM 1317 N N . PHE A 1 167 ? 4.437 -14.883 -15.253 1.00 82.25 167 PHE A N 1
ATOM 1318 C CA . PHE A 1 167 ? 4.486 -13.467 -15.598 1.00 82.25 167 PHE A CA 1
ATOM 1319 C C . PHE A 1 167 ? 3.910 -13.209 -16.992 1.00 82.25 167 PHE A C 1
ATOM 1321 O O . PHE A 1 167 ? 3.183 -12.231 -17.170 1.00 82.25 167 PHE A O 1
ATOM 1328 N N . ALA A 1 168 ? 4.199 -14.078 -17.964 1.00 84.50 168 ALA A N 1
ATOM 1329 C CA . ALA A 1 168 ? 3.696 -13.938 -19.324 1.00 84.50 168 ALA A CA 1
ATOM 1330 C C . ALA A 1 168 ? 2.171 -14.074 -19.349 1.00 84.50 168 ALA A C 1
ATOM 1332 O O . ALA A 1 168 ? 1.506 -13.213 -19.920 1.00 84.50 168 ALA A O 1
ATOM 1333 N N . ASP A 1 169 ? 1.612 -15.048 -18.626 1.00 86.44 169 ASP A N 1
ATOM 1334 C CA . ASP A 1 169 ? 0.155 -15.203 -18.502 1.00 86.44 169 ASP A CA 1
ATOM 1335 C C . ASP A 1 169 ? -0.509 -13.950 -17.905 1.00 86.44 169 ASP A C 1
ATOM 1337 O O . ASP A 1 169 ? -1.563 -13.501 -18.367 1.00 86.44 169 ASP A O 1
ATOM 1341 N N . SER A 1 170 ? 0.127 -13.344 -16.896 1.00 83.75 170 SER A N 1
ATOM 1342 C CA . SER A 1 170 ? -0.364 -12.120 -16.249 1.00 83.75 170 SER A CA 1
ATOM 1343 C C . SER A 1 170 ? -0.341 -10.919 -17.203 1.00 83.75 170 SER A C 1
ATOM 1345 O O . SER A 1 170 ? -1.289 -10.128 -17.241 1.00 83.75 170 SER A O 1
ATOM 1347 N N . VAL A 1 171 ? 0.723 -10.788 -18.003 1.00 81.38 171 VAL A N 1
ATOM 1348 C CA . VAL A 1 171 ? 0.843 -9.750 -19.038 1.00 81.38 171 VAL A CA 1
ATOM 1349 C C . VAL A 1 171 ? -0.194 -9.964 -20.137 1.00 81.38 171 VAL A C 1
ATOM 1351 O O . VAL A 1 171 ? -0.881 -9.017 -20.519 1.00 81.38 171 VAL A O 1
ATOM 1354 N N . ASP A 1 172 ? -0.364 -11.195 -20.609 1.00 84.69 172 ASP A N 1
ATOM 1355 C CA . ASP A 1 172 ? -1.354 -11.543 -21.625 1.00 84.69 172 ASP A CA 1
ATOM 1356 C C . ASP A 1 172 ? -2.774 -11.240 -21.155 1.00 84.69 172 ASP A C 1
ATOM 1358 O O . ASP A 1 172 ? -3.577 -10.680 -21.908 1.00 84.69 172 ASP A O 1
ATOM 1362 N N . HIS A 1 173 ? -3.089 -11.569 -19.900 1.00 85.00 173 HIS A N 1
ATOM 1363 C CA . HIS A 1 173 ? -4.367 -11.222 -19.294 1.00 85.00 173 HIS A CA 1
ATOM 1364 C C . HIS A 1 173 ? -4.583 -9.703 -19.279 1.00 85.00 173 HIS A C 1
ATOM 1366 O O . HIS A 1 173 ? -5.621 -9.235 -19.747 1.00 85.00 173 HIS A O 1
ATOM 1372 N N . TYR A 1 174 ? -3.597 -8.930 -18.810 1.00 80.62 174 TYR A N 1
ATOM 1373 C CA . TYR A 1 174 ? -3.659 -7.465 -18.797 1.00 80.62 174 TYR A CA 1
ATOM 1374 C C . TYR A 1 174 ? -3.866 -6.878 -20.201 1.00 80.62 174 TYR A C 1
ATOM 1376 O O . TYR A 1 174 ? -4.709 -6.004 -20.403 1.00 80.62 174 TYR A O 1
ATOM 1384 N N . MET A 1 175 ? -3.135 -7.373 -21.200 1.00 80.19 175 MET A N 1
ATOM 1385 C CA . MET A 1 175 ? -3.234 -6.884 -22.577 1.00 80.19 175 MET A CA 1
ATOM 1386 C C . MET A 1 175 ? -4.596 -7.185 -23.215 1.00 80.19 175 MET A C 1
ATOM 1388 O O . MET A 1 175 ? -5.059 -6.394 -24.039 1.00 80.19 175 MET A O 1
ATOM 1392 N N . LYS A 1 176 ? -5.249 -8.288 -22.825 1.00 85.12 176 LYS A N 1
ATOM 1393 C CA . LYS A 1 176 ? -6.603 -8.658 -23.273 1.00 85.12 176 LYS A CA 1
ATOM 1394 C C . LYS A 1 176 ? -7.705 -7.858 -22.573 1.00 85.12 176 LYS A C 1
ATOM 1396 O O . LYS A 1 176 ? -8.718 -7.570 -23.202 1.00 85.12 176 LYS A O 1
ATOM 1401 N N . SER A 1 177 ? -7.533 -7.527 -21.292 1.00 82.38 177 SER A N 1
ATOM 1402 C CA . SER A 1 177 ? -8.567 -6.886 -20.465 1.00 82.38 177 SER A CA 1
ATOM 1403 C C . SER A 1 177 ? -8.464 -5.362 -20.392 1.00 82.38 177 SER A C 1
ATOM 1405 O O . SER A 1 177 ? -9.422 -4.708 -19.973 1.00 82.38 177 SER A O 1
ATOM 1407 N N . ARG A 1 178 ? -7.332 -4.769 -20.801 1.00 72.12 178 ARG A N 1
ATOM 1408 C CA . ARG A 1 178 ? -7.157 -3.312 -20.760 1.00 72.12 178 ARG A CA 1
ATOM 1409 C C . ARG A 1 178 ? -8.164 -2.592 -21.674 1.00 72.12 178 ARG A C 1
ATOM 1411 O O . ARG A 1 178 ? -8.376 -3.021 -22.813 1.00 72.12 178 ARG A O 1
ATOM 1418 N N . PRO A 1 179 ? -8.722 -1.448 -21.242 1.00 68.69 179 PRO A N 1
ATOM 1419 C CA . PRO A 1 179 ? -9.434 -0.547 -22.139 1.00 68.69 179 PRO A CA 1
ATOM 1420 C C . PRO A 1 179 ? -8.516 -0.140 -23.298 1.00 68.69 179 PRO A C 1
ATOM 1422 O O . PRO A 1 179 ? -7.369 0.254 -23.071 1.00 68.69 179 PRO A O 1
ATOM 1425 N N . GLN A 1 180 ? -8.998 -0.231 -24.540 1.00 57.88 180 GLN A N 1
ATOM 1426 C CA . GLN A 1 180 ? -8.237 0.278 -25.681 1.00 57.88 180 GLN A CA 1
ATOM 1427 C C . GLN A 1 180 ? -8.140 1.805 -25.559 1.00 57.88 180 GLN A C 1
ATOM 1429 O O . GLN A 1 180 ? -9.173 2.461 -25.399 1.00 57.88 180 GLN A O 1
ATOM 1434 N N . PRO A 1 181 ? -6.935 2.394 -25.596 1.00 52.16 181 PRO A N 1
ATOM 1435 C CA . PRO A 1 181 ? -6.789 3.823 -25.388 1.00 52.16 181 PRO A CA 1
ATOM 1436 C C . PRO A 1 181 ? -7.434 4.598 -26.541 1.00 52.16 181 PRO A C 1
ATOM 1438 O O . PRO A 1 181 ? -7.037 4.461 -27.697 1.00 52.16 181 PRO A O 1
ATOM 1441 N N . SER A 1 182 ? -8.381 5.481 -26.222 1.00 46.53 182 SER A N 1
ATOM 1442 C CA . SER A 1 182 ? -8.713 6.604 -27.093 1.00 46.53 182 SER A CA 1
ATOM 1443 C C . SER A 1 182 ? -7.575 7.624 -26.986 1.00 46.53 182 SER A C 1
ATOM 1445 O O . SER A 1 182 ? -7.527 8.410 -26.044 1.00 46.53 182 SER A O 1
ATOM 1447 N N . ASN A 1 183 ? -6.642 7.582 -27.937 1.00 42.31 183 ASN A N 1
ATOM 1448 C CA . ASN A 1 183 ? -5.616 8.604 -28.167 1.00 42.31 183 ASN A CA 1
ATOM 1449 C C . ASN A 1 183 ? -4.658 8.908 -26.999 1.00 42.31 183 ASN A C 1
ATOM 1451 O O . ASN A 1 183 ? -4.557 10.050 -26.568 1.00 42.31 183 ASN A O 1
ATOM 1455 N N . TYR A 1 184 ? -3.848 7.932 -26.586 1.00 39.69 184 TYR A N 1
ATOM 1456 C CA . TYR A 1 184 ? -2.489 8.223 -26.114 1.00 39.69 184 TYR A CA 1
ATOM 1457 C C . TYR A 1 184 ? -1.524 7.202 -26.708 1.00 39.69 184 TYR A C 1
ATOM 1459 O O . TYR A 1 184 ? -1.657 5.994 -26.516 1.00 39.69 184 TYR A O 1
ATOM 1467 N N . GLN A 1 185 ? -0.565 7.714 -27.474 1.00 36.25 185 GLN A N 1
ATOM 1468 C CA . GLN A 1 185 ? 0.510 6.962 -28.105 1.00 36.25 185 GLN A CA 1
ATOM 1469 C C . GLN A 1 185 ? 1.501 6.532 -27.013 1.00 36.25 185 GLN A C 1
ATOM 1471 O O . GLN A 1 185 ? 2.555 7.132 -26.823 1.00 36.25 185 GLN A O 1
ATOM 1476 N N . LEU A 1 186 ? 1.145 5.499 -26.245 1.00 38.09 186 LEU A N 1
ATOM 1477 C CA . LEU A 1 186 ? 2.141 4.748 -25.495 1.00 38.09 186 LEU A CA 1
ATOM 1478 C C . LEU A 1 186 ? 2.982 4.026 -26.552 1.00 38.09 186 LEU A C 1
ATOM 1480 O O . LEU A 1 186 ? 2.477 3.135 -27.237 1.00 38.09 186 LEU A O 1
ATOM 1484 N N . PHE A 1 187 ? 4.233 4.446 -26.739 1.00 37.56 187 PHE A N 1
ATOM 1485 C CA . PHE A 1 187 ? 5.194 3.776 -27.617 1.00 37.56 187 PHE A CA 1
ATOM 1486 C C . PHE A 1 187 ? 5.524 2.379 -27.063 1.00 37.56 187 PHE A C 1
ATOM 1488 O O . PHE A 1 187 ? 6.585 2.142 -26.496 1.00 37.56 187 PHE A O 1
ATOM 1495 N N . LEU A 1 188 ? 4.601 1.435 -27.233 1.00 37.47 188 LEU A N 1
ATOM 1496 C CA . LEU A 1 188 ? 4.845 0.004 -27.122 1.00 37.47 188 LEU A CA 1
ATOM 1497 C C . LEU A 1 188 ? 5.235 -0.499 -28.512 1.00 37.47 188 LEU A C 1
ATOM 1499 O O . LEU A 1 188 ? 4.434 -1.106 -29.216 1.00 37.47 188 LEU A O 1
ATOM 1503 N N . ASN A 1 189 ? 6.480 -0.250 -28.917 1.00 28.44 189 ASN A N 1
ATOM 1504 C CA . ASN A 1 189 ? 7.092 -1.043 -29.981 1.00 28.44 189 ASN A CA 1
ATOM 1505 C C . ASN A 1 189 ? 7.479 -2.408 -29.392 1.00 28.44 189 ASN A C 1
ATOM 1507 O O . ASN A 1 189 ? 8.644 -2.673 -29.113 1.00 28.44 189 ASN A O 1
ATOM 1511 N N . LEU A 1 190 ? 6.479 -3.263 -29.170 1.00 34.12 190 LEU A N 1
ATOM 1512 C CA . LEU A 1 190 ? 6.675 -4.683 -28.899 1.00 34.12 190 LEU A CA 1
ATOM 1513 C C . LEU A 1 190 ? 6.984 -5.364 -30.236 1.00 34.12 190 LEU A C 1
ATOM 1515 O O . LEU A 1 190 ? 6.084 -5.645 -31.024 1.00 34.12 190 LEU A O 1
ATOM 1519 N N . LYS A 1 191 ? 8.266 -5.604 -30.512 1.00 26.97 191 LYS A N 1
ATOM 1520 C CA . LYS A 1 191 ? 8.665 -6.645 -31.461 1.00 26.97 191 LYS A CA 1
ATOM 1521 C C . LYS A 1 191 ? 9.055 -7.866 -30.647 1.00 26.97 191 LYS A C 1
ATOM 1523 O O . LYS A 1 191 ? 10.015 -7.814 -29.888 1.00 26.97 191 LYS A O 1
ATOM 1528 N N . TRP A 1 192 ? 8.286 -8.932 -30.810 1.00 26.67 192 TRP A N 1
ATOM 1529 C CA . TRP A 1 192 ? 8.658 -10.258 -30.344 1.00 26.67 192 TRP A CA 1
ATOM 1530 C C . TRP A 1 192 ? 9.743 -10.792 -31.283 1.00 26.67 192 TRP A C 1
ATOM 1532 O O . TRP A 1 192 ? 9.499 -10.922 -32.484 1.00 26.67 192 TRP A O 1
ATOM 1542 N N . THR A 1 193 ? 10.934 -11.045 -30.749 1.00 33.28 193 THR A N 1
ATOM 1543 C CA . THR A 1 193 ? 11.967 -11.878 -31.379 1.00 33.28 193 THR A CA 1
ATOM 1544 C C . THR A 1 193 ? 12.452 -12.883 -30.364 1.00 33.28 193 THR A C 1
ATOM 1546 O O . THR A 1 193 ? 12.755 -12.420 -29.241 1.00 33.28 193 THR A O 1
#

Solvent-accessible surface area (backbone atoms only — not comparable to full-atom values): 12151 Å² total; per-residue (Å²): 136,91,80,59,61,72,37,56,70,58,45,42,63,72,49,64,92,42,69,59,47,77,48,71,81,72,54,40,86,42,59,74,46,52,71,41,56,68,60,28,44,44,39,49,50,50,14,47,50,39,53,56,48,38,31,63,75,67,70,32,79,32,76,47,58,57,54,59,61,74,44,52,56,81,80,59,88,71,74,90,29,32,86,89,74,46,64,78,59,78,96,42,70,79,51,48,75,70,55,63,47,75,87,67,82,92,44,92,85,59,89,74,65,76,74,57,68,66,46,54,51,51,52,51,53,37,49,56,52,26,46,30,79,95,51,68,47,49,82,74,94,68,52,53,80,51,70,54,68,45,71,66,55,42,29,72,78,53,65,54,76,72,77,91,75,61,68,66,61,51,50,52,50,48,69,71,68,52,80,80,72,86,85,67,89,72,87,72,83,80,76,91,128

Organism: NCBI:txid245042

Foldseek 3Di:
DDDALLDLVVLLVVCAPALEEEAPWAWLPADPRVVVVVVRCSRVPVSVVSNVVSCVVRVRQYYHYADEPVQQCQLDDDDQAAPVRTDGDDPDPVRSVSVRDDDDPPPPVDPDWAADPVLLVLLSVLLRVCCDVVNVHPDDPHPYGDDHNDPVCCCVSRVRDGDDDDPVVSVVVCVVPDDDDPDDPPPPPDDDD